Protein AF-H1LKM6-F1 (afdb_monomer_lite)

pLDDT: mean 86.73, std 15.2, range [27.44, 98.75]

Organism: NCBI:txid797516

Secondary structure (DSSP, 8-state):
-----EETTEE--EEEEEE-TTT--EEEEEE---SS---EEEEE-TT-EEE-TTT--EEE-SS-EEEEEEEETTEEEEEEEEETTS-EEEEEE-TTT---BSSPPTTSEEE-GGGHHHHHHHH-SSHHHHHHHGGGEEEB-TTS-SS------EEEEEE-TT--EEEEE-SSSSPEEEEESS-EEESSSSHHHHHHHHHHHHT----

Sequence (207 aa):
MTLFLEVEGKPLCTSVFQIGQVDGAHVIARTMDWPRLGARPLFCPRNFEWHSVYDDHRYVSKYALMGSGSAHDKEIDVSDGVNEHGLAVQKLTFTNGSKLVEEPEDGKVHLAPFELSFYLLSTYRSVQEIIDHIDQIELMADKHSLRKYGHSELHFVACDRTGRIIVVEPVTSPIEIIEKHLGILTNSNHFDRQIARLDKYFLHRPF

Radius of gyration: 17.05 Å; chains: 1; bounding box: 36×43×56 Å

Structure (mmCIF, N/CA/C/O backbone):
data_AF-H1LKM6-F1
#
_entry.id   AF-H1LKM6-F1
#
loop_
_atom_site.group_PDB
_atom_site.id
_atom_site.type_symbol
_atom_site.label_atom_id
_atom_site.label_alt_id
_atom_site.label_comp_id
_atom_site.label_asym_id
_atom_site.label_entity_id
_atom_site.label_seq_id
_atom_site.pdbx_PDB_ins_code
_atom_site.Cartn_x
_atom_site.Cartn_y
_atom_site.Cartn_z
_atom_site.occupancy
_atom_site.B_iso_or_equiv
_atom_site.auth_seq_id
_atom_site.auth_comp_id
_atom_site.auth_asym_id
_atom_site.auth_atom_id
_atom_site.pdbx_PDB_model_num
ATOM 1 N N . MET A 1 1 ? -5.151 27.757 9.187 1.00 27.44 1 MET A N 1
ATOM 2 C CA . MET A 1 1 ? -3.767 27.632 9.683 1.00 27.44 1 MET A CA 1
ATOM 3 C C . MET A 1 1 ? -3.431 26.152 9.661 1.00 27.44 1 MET A C 1
ATOM 5 O O . MET A 1 1 ? -3.854 25.436 10.554 1.00 27.44 1 MET A O 1
ATOM 9 N N . THR A 1 2 ? -2.822 25.672 8.578 1.00 27.47 2 THR A N 1
ATOM 10 C CA . THR A 1 2 ? -2.364 24.279 8.467 1.00 27.47 2 THR A CA 1
ATOM 11 C C . THR A 1 2 ? -1.043 24.191 9.218 1.00 27.47 2 THR A C 1
ATOM 13 O O . THR A 1 2 ? -0.116 24.926 8.881 1.00 27.47 2 THR A O 1
ATOM 16 N N . LEU A 1 3 ? -0.978 23.378 10.273 1.00 29.36 3 LEU A N 1
ATOM 17 C CA . LEU A 1 3 ? 0.294 23.062 10.918 1.00 29.36 3 LEU A CA 1
ATOM 18 C C . LEU A 1 3 ? 1.059 22.130 9.973 1.00 29.36 3 LEU A C 1
ATOM 20 O O . LEU A 1 3 ? 0.592 21.029 9.704 1.00 29.36 3 LEU A O 1
ATOM 24 N N . PHE A 1 4 ? 2.199 22.586 9.465 1.00 38.47 4 PHE A N 1
ATOM 25 C CA . PHE A 1 4 ? 3.202 21.722 8.851 1.00 38.47 4 PHE A CA 1
ATOM 26 C C . PHE A 1 4 ? 4.213 21.373 9.941 1.00 38.47 4 PHE A C 1
ATOM 28 O O . PHE A 1 4 ? 4.775 22.284 10.555 1.00 38.47 4 PHE A O 1
ATOM 35 N N . LEU A 1 5 ? 4.411 20.085 1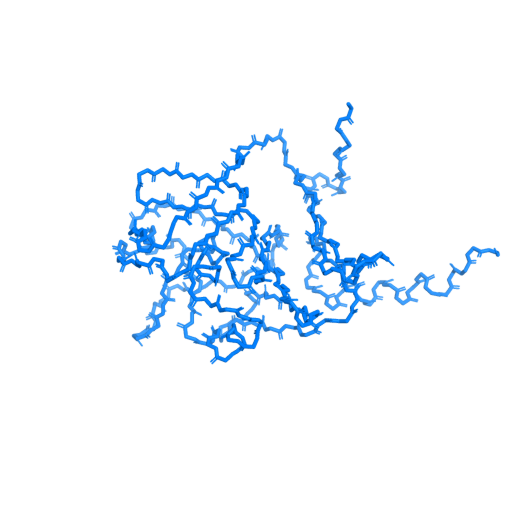0.225 1.00 41.66 5 LEU A N 1
ATOM 36 C CA . LEU A 1 5 ? 5.475 19.646 11.117 1.00 41.66 5 LEU A CA 1
ATOM 37 C C . LEU A 1 5 ? 6.683 19.274 10.254 1.00 41.66 5 LEU A C 1
ATOM 39 O O . LEU A 1 5 ? 6.699 18.261 9.562 1.00 41.66 5 LEU A O 1
ATOM 43 N N . GLU A 1 6 ? 7.709 20.119 10.289 1.00 40.31 6 GLU A N 1
ATOM 44 C CA . GLU A 1 6 ? 9.003 19.843 9.670 1.00 40.31 6 GLU A CA 1
ATOM 45 C C . GLU A 1 6 ? 10.041 19.627 10.773 1.00 40.31 6 GLU A C 1
ATOM 47 O O . GLU A 1 6 ? 10.183 20.447 11.681 1.00 40.31 6 GLU A O 1
ATOM 52 N N . VAL A 1 7 ? 10.795 18.531 10.690 1.00 49.22 7 VAL A N 1
ATOM 53 C CA . VAL A 1 7 ? 12.020 18.340 11.478 1.00 49.22 7 VAL A CA 1
ATOM 54 C C . VAL A 1 7 ? 13.165 18.208 10.486 1.00 49.22 7 VAL A C 1
ATOM 56 O O . VAL A 1 7 ? 13.125 17.357 9.601 1.00 49.22 7 VAL A O 1
ATOM 59 N N . GLU A 1 8 ? 14.163 19.088 10.605 1.00 52.41 8 GLU A N 1
ATOM 60 C CA . GLU A 1 8 ? 15.346 19.126 9.726 1.00 52.41 8 GLU A CA 1
ATOM 61 C C . GLU A 1 8 ? 15.012 19.251 8.221 1.00 52.41 8 GLU A C 1
ATOM 63 O O . GLU A 1 8 ? 15.715 18.712 7.369 1.00 52.41 8 GLU A O 1
ATOM 68 N N . GLY A 1 9 ? 13.922 19.951 7.878 1.00 52.84 9 GLY A N 1
ATOM 69 C CA . GLY A 1 9 ? 13.505 20.167 6.485 1.00 52.84 9 GLY A CA 1
ATOM 70 C C . GLY A 1 9 ? 12.945 18.922 5.789 1.00 52.84 9 GLY A C 1
ATOM 71 O O . GLY A 1 9 ? 12.816 18.916 4.564 1.00 52.84 9 GLY A O 1
ATOM 72 N N . LYS A 1 10 ? 12.619 17.863 6.544 1.00 56.03 10 LYS A N 1
ATOM 73 C CA . LYS A 1 10 ? 11.964 16.667 6.011 1.00 56.03 10 LYS A CA 1
ATOM 74 C C . LYS A 1 10 ? 10.467 16.677 6.333 1.00 56.03 10 LYS A C 1
ATOM 76 O O . LYS A 1 10 ? 10.111 16.905 7.492 1.00 56.03 10 LYS A O 1
ATOM 81 N N . PRO A 1 11 ? 9.599 16.385 5.347 1.00 62.50 11 PRO A N 1
ATOM 82 C CA . PRO A 1 11 ? 8.180 16.168 5.598 1.00 62.50 11 PRO A CA 1
ATOM 83 C C . PRO A 1 11 ? 7.980 15.027 6.605 1.00 62.50 11 PRO A C 1
ATOM 85 O O . PRO A 1 11 ? 8.626 13.984 6.467 1.00 62.50 11 PRO A O 1
ATOM 88 N N . LEU A 1 12 ? 7.105 15.204 7.603 1.00 68.06 12 LEU A N 1
ATOM 89 C CA . LEU A 1 12 ? 6.784 14.200 8.625 1.00 68.06 12 LEU A CA 1
ATOM 90 C C . LEU A 1 12 ? 5.321 13.763 8.536 1.00 68.06 12 LEU A C 1
ATOM 92 O O . LEU A 1 12 ? 4.441 14.339 9.159 1.00 68.06 12 LEU A O 1
ATOM 96 N N . CYS A 1 13 ? 5.044 12.688 7.808 1.00 81.69 13 CYS A N 1
ATOM 97 C CA . CYS A 1 13 ? 3.740 12.052 7.921 1.00 81.69 13 CYS A CA 1
ATOM 98 C C . CYS A 1 13 ? 3.638 11.363 9.289 1.00 81.69 13 CYS A C 1
ATOM 100 O O . CYS A 1 13 ? 4.591 10.742 9.764 1.00 81.69 13 CYS A O 1
ATOM 102 N N . THR A 1 14 ? 2.470 11.452 9.916 1.00 86.38 14 THR A N 1
ATOM 103 C CA . THR A 1 14 ? 2.177 10.739 11.164 1.00 86.38 14 THR A CA 1
ATOM 104 C C . THR A 1 14 ? 0.893 9.956 10.993 1.00 86.38 14 THR A C 1
ATOM 106 O O . THR A 1 14 ? -0.109 10.532 10.593 1.00 86.38 14 THR A O 1
ATOM 109 N N . SER A 1 15 ? 0.915 8.667 11.313 1.00 88.75 15 SER A N 1
ATOM 110 C CA . SER A 1 15 ? -0.253 7.798 11.437 1.00 88.75 15 SER A CA 1
ATOM 111 C C . SER A 1 15 ? -0.566 7.565 12.909 1.00 88.75 15 SER A C 1
ATOM 113 O O . SER A 1 15 ? 0.331 7.247 13.694 1.00 88.75 15 SER A O 1
ATOM 115 N N . VAL A 1 16 ? -1.847 7.632 13.261 1.00 90.88 16 VAL A N 1
ATOM 116 C CA . VAL A 1 16 ? -2.364 7.346 14.600 1.00 90.88 16 VAL A CA 1
ATOM 117 C C . VAL A 1 16 ? -3.582 6.439 14.497 1.00 90.88 16 VAL A C 1
ATOM 119 O O . VAL A 1 16 ? -4.519 6.711 13.751 1.00 90.88 16 VAL A O 1
ATOM 122 N N . PHE A 1 17 ? -3.577 5.383 15.294 1.00 90.31 17 PHE A N 1
ATOM 123 C CA . PHE A 1 17 ? -4.698 4.496 15.538 1.00 90.31 17 PHE A CA 1
ATOM 124 C C . PHE A 1 17 ? -5.366 4.850 16.866 1.00 90.31 17 PHE A C 1
ATOM 126 O O . PHE A 1 17 ? -4.692 5.130 17.860 1.00 90.31 17 PHE A O 1
ATOM 133 N N . GLN A 1 18 ? -6.693 4.831 16.879 1.00 89.25 18 GLN A N 1
ATOM 134 C CA . GLN A 1 18 ? -7.532 5.073 18.046 1.00 89.25 18 GLN A CA 1
ATOM 135 C C . GLN A 1 18 ? -8.726 4.118 18.038 1.00 89.25 18 GLN A C 1
ATOM 137 O O . GLN A 1 18 ? -9.198 3.700 16.980 1.00 89.25 18 GLN A O 1
ATOM 142 N N . ILE A 1 19 ? -9.245 3.821 19.228 1.00 90.44 19 ILE A N 1
ATOM 143 C CA . ILE A 1 19 ? -10.503 3.092 19.402 1.00 90.44 19 ILE A CA 1
ATOM 144 C C . ILE A 1 19 ? -11.570 4.090 19.854 1.00 90.44 19 ILE A C 1
ATOM 146 O O . ILE A 1 19 ? -11.402 4.795 20.856 1.00 90.44 19 ILE A O 1
ATOM 150 N N . GLY A 1 20 ? -12.662 4.156 19.095 1.00 88.94 20 GLY A N 1
ATOM 151 C CA . GLY A 1 20 ? -13.824 4.983 19.379 1.00 88.94 20 GLY A CA 1
ATOM 152 C C . GLY A 1 20 ? -14.399 4.651 20.751 1.00 88.94 20 GLY A C 1
ATOM 153 O O . GLY A 1 20 ? -14.716 3.504 21.047 1.00 88.94 20 GLY A O 1
ATOM 154 N N . GLN A 1 21 ? -14.540 5.664 21.602 1.00 90.31 21 GLN A N 1
ATOM 155 C CA . GLN A 1 21 ? -14.985 5.472 22.987 1.00 90.31 21 GLN A CA 1
ATOM 156 C C . GLN A 1 21 ? -16.472 5.105 23.098 1.00 90.31 21 GLN A C 1
ATOM 158 O O . GLN A 1 21 ? -16.900 4.579 24.120 1.00 90.31 21 GLN A O 1
ATOM 163 N N . VAL A 1 22 ? -17.264 5.411 22.065 1.00 91.31 22 VAL A N 1
ATOM 164 C CA . VAL A 1 22 ? -18.722 5.221 22.069 1.00 91.31 22 VAL A CA 1
ATOM 165 C C . VAL A 1 22 ? -19.117 3.871 21.478 1.00 91.31 22 VAL A C 1
ATOM 167 O O . VAL A 1 22 ? -19.946 3.170 22.047 1.00 91.31 22 VAL A O 1
ATOM 170 N N . ASP A 1 23 ? -18.539 3.510 20.336 1.00 92.31 23 ASP A N 1
ATOM 171 C CA . ASP A 1 23 ? -18.946 2.361 19.522 1.00 92.31 23 ASP A CA 1
ATOM 172 C C . ASP A 1 23 ? -17.842 1.306 19.358 1.00 92.31 23 ASP A C 1
ATOM 174 O O . ASP A 1 23 ? -18.063 0.280 18.716 1.00 92.31 23 ASP A O 1
ATOM 178 N N . GLY A 1 24 ? -16.657 1.538 19.932 1.00 90.56 24 GLY A N 1
ATOM 179 C CA . GLY A 1 24 ? -15.504 0.655 19.781 1.00 90.56 24 GLY A CA 1
ATOM 180 C C . GLY A 1 24 ? -14.917 0.651 18.369 1.00 90.56 24 GLY A C 1
ATOM 181 O O . GLY A 1 24 ? -14.134 -0.240 18.050 1.00 90.56 24 GLY A O 1
ATOM 182 N N . ALA A 1 25 ? -15.285 1.605 17.504 1.00 89.81 25 ALA A N 1
ATOM 183 C CA . ALA A 1 25 ? -14.800 1.629 16.132 1.00 89.81 25 ALA A CA 1
ATOM 184 C C . ALA A 1 25 ? -13.279 1.814 16.085 1.00 89.81 25 ALA A C 1
ATOM 186 O O . ALA A 1 25 ? -12.715 2.684 16.748 1.00 89.81 25 ALA A O 1
ATOM 187 N N . HIS A 1 26 ? -12.607 1.020 15.261 1.00 92.31 26 HIS A N 1
ATOM 188 C CA . HIS A 1 26 ? -11.186 1.192 14.995 1.00 92.31 26 HIS A CA 1
ATOM 189 C C . HIS A 1 26 ? -10.989 2.294 13.958 1.00 92.31 26 HIS A C 1
ATOM 191 O O . HIS A 1 26 ? -11.484 2.197 12.835 1.00 92.31 26 HIS A O 1
ATOM 197 N N . VAL A 1 27 ? -10.271 3.345 14.343 1.00 90.06 27 VAL A N 1
ATOM 198 C CA . VAL A 1 27 ? -10.026 4.519 13.506 1.00 90.06 27 VAL A CA 1
ATOM 199 C C . VAL A 1 27 ? -8.530 4.663 13.300 1.00 90.06 27 VAL A C 1
ATOM 201 O O . VAL A 1 27 ? -7.777 4.795 14.262 1.00 90.06 27 VAL A O 1
ATOM 204 N N . ILE A 1 28 ? -8.105 4.688 12.039 1.00 91.56 28 ILE A N 1
ATOM 205 C CA . ILE A 1 28 ? -6.751 5.078 11.658 1.00 91.56 28 ILE A CA 1
ATOM 206 C C . ILE A 1 28 ? -6.802 6.429 10.946 1.00 91.56 28 ILE A C 1
ATOM 208 O O . ILE A 1 28 ? -7.576 6.634 10.013 1.00 91.56 28 ILE A O 1
ATOM 212 N N . ALA A 1 29 ? -5.991 7.371 11.410 1.00 90.81 29 ALA A N 1
ATOM 213 C CA . ALA A 1 29 ? -5.912 8.731 10.898 1.00 90.81 29 ALA A CA 1
ATOM 214 C C . ALA A 1 29 ? -4.460 9.084 10.591 1.00 90.81 29 ALA A C 1
ATOM 216 O O . ALA A 1 29 ? -3.544 8.482 11.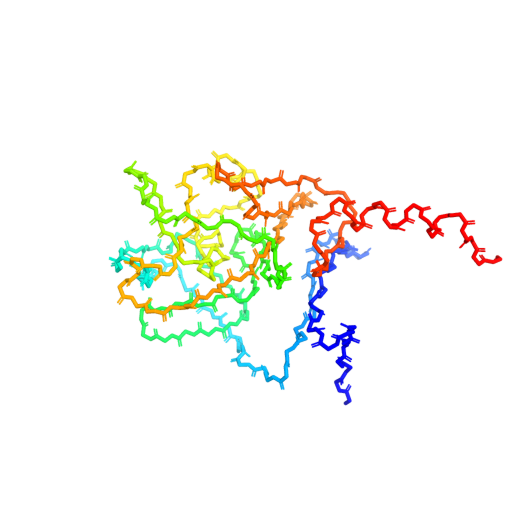151 1.00 90.81 29 ALA A O 1
ATOM 217 N N . ARG A 1 30 ? -4.240 10.060 9.707 1.00 91.19 30 ARG A N 1
ATOM 218 C CA . ARG A 1 30 ? -2.891 10.531 9.395 1.00 91.19 30 ARG A CA 1
ATOM 219 C C . ARG A 1 30 ? -2.803 12.006 9.043 1.00 91.19 30 ARG A C 1
ATOM 221 O O . ARG A 1 30 ? -3.789 12.607 8.624 1.00 91.19 30 ARG A O 1
ATOM 228 N N . THR A 1 31 ? -1.596 12.555 9.145 1.00 90.19 31 THR A N 1
ATOM 229 C CA . THR A 1 31 ? -1.228 13.864 8.593 1.00 90.19 31 THR A CA 1
ATOM 230 C C . THR A 1 31 ? -0.450 13.710 7.284 1.00 90.19 31 THR A C 1
ATOM 232 O O . THR A 1 31 ? 0.396 12.822 7.159 1.00 90.19 31 THR A O 1
ATOM 235 N N . MET A 1 32 ? -0.768 14.558 6.293 1.00 87.81 32 MET A N 1
ATOM 236 C CA . MET A 1 32 ? -0.058 14.672 5.011 1.00 87.81 32 MET A CA 1
ATOM 237 C C . MET A 1 32 ? 0.793 15.923 4.971 1.00 87.81 32 MET A C 1
ATOM 239 O O . MET A 1 32 ? 0.366 16.986 4.526 1.00 87.81 32 MET A O 1
ATOM 243 N N . ASP A 1 33 ? 2.027 15.739 5.405 1.00 82.69 33 ASP A N 1
ATOM 244 C CA . ASP A 1 33 ? 2.988 16.809 5.558 1.00 82.69 33 ASP A CA 1
ATOM 245 C C . ASP A 1 33 ? 3.805 16.861 4.274 1.00 82.69 33 ASP A C 1
ATOM 247 O O . ASP A 1 33 ? 4.841 16.229 4.176 1.00 82.69 33 ASP A O 1
ATOM 251 N N . TRP A 1 34 ? 3.297 17.538 3.246 1.00 75.81 34 TRP A N 1
ATOM 252 C CA . TRP A 1 34 ? 4.013 17.790 1.993 1.00 75.81 34 TRP A CA 1
ATOM 253 C C . TRP A 1 34 ? 3.836 19.258 1.595 1.00 75.81 34 TRP A C 1
ATOM 255 O O . TRP A 1 34 ? 2.744 19.795 1.784 1.00 75.81 34 TRP A O 1
ATOM 265 N N . PRO A 1 35 ? 4.839 19.912 0.973 1.00 76.06 35 PRO A N 1
ATOM 266 C CA . PRO A 1 35 ? 4.744 21.328 0.599 1.00 76.06 35 PRO A CA 1
ATOM 267 C C . PRO A 1 35 ? 3.563 21.655 -0.325 1.00 76.06 35 PRO A C 1
ATOM 269 O O . PRO A 1 35 ? 3.095 22.792 -0.379 1.00 76.06 35 PRO A O 1
ATOM 272 N N . ARG A 1 36 ? 3.082 20.662 -1.084 1.00 79.19 36 ARG A N 1
ATOM 273 C CA . ARG A 1 36 ? 1.885 20.755 -1.921 1.00 79.19 36 ARG A CA 1
ATOM 274 C C . ARG A 1 36 ? 1.044 19.500 -1.754 1.00 79.19 36 ARG A C 1
ATOM 276 O O . ARG A 1 36 ? 1.527 18.395 -1.987 1.00 79.19 36 ARG A O 1
ATOM 283 N N . LEU A 1 37 ? -0.231 19.683 -1.419 1.00 78.56 37 LEU A N 1
ATOM 284 C CA . LEU A 1 37 ? -1.199 18.595 -1.382 1.00 78.56 37 LEU A CA 1
ATOM 285 C C . LEU A 1 37 ? -1.754 18.360 -2.793 1.00 78.56 37 LEU A C 1
ATOM 287 O O . LEU A 1 37 ? -2.592 19.121 -3.272 1.00 78.56 37 LEU A O 1
ATOM 291 N N . GLY A 1 38 ? -1.254 17.323 -3.466 1.00 81.31 38 GLY A N 1
ATOM 292 C CA . GLY A 1 38 ? -1.800 16.851 -4.745 1.00 81.31 38 GLY A CA 1
ATOM 293 C C . GLY A 1 38 ? -2.940 15.840 -4.589 1.00 81.31 38 GLY A C 1
ATOM 294 O O . GLY A 1 38 ? -3.736 15.665 -5.510 1.00 81.31 38 GLY A O 1
ATOM 295 N N . ALA A 1 39 ? -3.031 15.200 -3.421 1.00 87.19 39 ALA A N 1
ATOM 296 C CA . ALA A 1 39 ? -4.013 14.165 -3.139 1.00 87.19 39 ALA A CA 1
ATOM 297 C C . ALA A 1 39 ? -5.434 14.740 -3.018 1.00 87.19 39 ALA A C 1
ATOM 299 O O . ALA A 1 39 ? -5.655 15.812 -2.448 1.00 87.19 39 ALA A O 1
ATOM 300 N N . ARG A 1 40 ? -6.403 14.008 -3.560 1.00 92.25 40 ARG A N 1
ATOM 301 C CA . ARG A 1 40 ? -7.835 14.311 -3.557 1.00 92.25 40 ARG A CA 1
ATOM 302 C C . ARG A 1 40 ? -8.615 13.091 -3.070 1.00 92.25 40 ARG A C 1
ATOM 304 O O . ARG A 1 40 ? -8.111 11.975 -3.197 1.00 92.25 40 ARG A O 1
ATOM 311 N N . PRO A 1 41 ? -9.846 13.277 -2.565 1.00 94.31 41 PRO A N 1
ATOM 312 C CA . PRO A 1 41 ? -10.738 12.156 -2.313 1.00 94.31 41 PRO A CA 1
ATOM 313 C C . PRO A 1 41 ? -10.904 11.302 -3.571 1.00 94.31 41 PRO A C 1
ATOM 315 O O . PRO A 1 41 ? -11.135 11.836 -4.658 1.00 94.31 41 PRO A O 1
ATOM 318 N N . LEU A 1 42 ? -10.798 9.987 -3.414 1.00 94.31 42 LEU A N 1
ATOM 319 C CA . LEU A 1 42 ? -10.985 9.013 -4.480 1.00 94.31 42 LEU A CA 1
ATOM 320 C C . LEU A 1 42 ? -11.907 7.888 -4.024 1.00 94.31 42 LEU A C 1
ATOM 322 O O . LEU A 1 42 ? -11.916 7.489 -2.858 1.00 94.31 42 LEU A O 1
ATOM 326 N N . PHE A 1 43 ? -12.651 7.359 -4.984 1.00 96.00 43 PHE A N 1
ATOM 327 C CA . PHE A 1 43 ? -13.407 6.125 -4.863 1.00 96.00 43 PHE A CA 1
ATOM 328 C C . PHE A 1 43 ? -13.007 5.223 -6.023 1.00 96.00 43 PHE A C 1
ATOM 330 O O . PHE A 1 43 ? -12.981 5.669 -7.169 1.00 96.00 43 PHE A O 1
ATOM 337 N N . CYS A 1 44 ? -12.712 3.964 -5.722 1.00 96.69 44 CYS A N 1
ATOM 338 C CA . CYS A 1 44 ? -12.461 2.941 -6.723 1.00 96.69 44 CYS A CA 1
ATOM 339 C C . CYS A 1 44 ? -13.491 1.816 -6.539 1.00 96.69 44 CYS A C 1
ATOM 341 O O . CYS A 1 44 ? -13.583 1.258 -5.440 1.00 96.69 44 CYS A O 1
ATOM 343 N N . PRO A 1 45 ? -14.303 1.497 -7.563 1.00 96.81 45 PRO A N 1
ATOM 344 C CA . PRO A 1 45 ? -15.271 0.411 -7.481 1.00 96.81 45 PRO A CA 1
ATOM 345 C C . PRO A 1 45 ? -14.583 -0.959 -7.581 1.00 96.81 45 PRO A C 1
ATOM 347 O O . PRO A 1 45 ? -13.412 -1.068 -7.943 1.00 96.81 45 PRO A O 1
ATOM 350 N N . ARG A 1 46 ? -15.341 -2.030 -7.312 1.00 98.25 46 ARG A N 1
ATOM 351 C CA . ARG A 1 46 ? -14.936 -3.395 -7.688 1.00 98.25 46 ARG A CA 1
ATOM 352 C C . ARG A 1 46 ? -14.816 -3.512 -9.209 1.00 98.25 46 ARG A C 1
ATOM 354 O O . ARG A 1 46 ? -15.534 -2.828 -9.939 1.00 98.25 46 ARG A O 1
ATOM 361 N N . ASN A 1 47 ? -14.003 -4.455 -9.672 1.00 97.56 47 ASN A N 1
ATOM 362 C CA . ASN A 1 47 ? -13.754 -4.739 -11.086 1.00 97.56 47 ASN A CA 1
ATOM 363 C C . ASN A 1 47 ? -13.181 -3.548 -11.873 1.00 97.56 47 ASN A C 1
ATOM 365 O O . ASN A 1 47 ? -13.333 -3.480 -13.092 1.00 97.56 47 ASN A O 1
ATOM 369 N N . PHE A 1 48 ? -12.536 -2.606 -11.187 1.00 95.81 48 PHE A N 1
ATOM 370 C CA . PHE A 1 48 ? -11.793 -1.532 -11.826 1.00 95.81 48 PHE A CA 1
ATOM 371 C C . PHE A 1 48 ? -10.490 -2.094 -12.388 1.00 95.81 48 PHE A C 1
ATOM 373 O O . PHE A 1 48 ? -9.710 -2.717 -11.663 1.00 95.81 48 PHE A O 1
ATOM 380 N N . GLU A 1 49 ? -10.275 -1.889 -13.682 1.00 96.56 49 GLU A N 1
ATOM 381 C CA . GLU A 1 49 ? -9.039 -2.260 -14.358 1.00 96.56 49 GLU A CA 1
ATOM 382 C C . GLU A 1 49 ? -8.001 -1.153 -14.192 1.00 96.56 49 GLU A C 1
ATOM 384 O O . GLU A 1 49 ? -8.269 0.008 -14.496 1.00 96.56 49 GLU A O 1
ATOM 389 N N . TRP A 1 50 ? -6.807 -1.535 -13.756 1.00 96.12 50 TRP A N 1
ATOM 390 C CA . TRP A 1 50 ? -5.653 -0.654 -13.640 1.00 96.12 50 TRP A CA 1
ATOM 391 C C . TRP A 1 50 ? -4.397 -1.392 -14.089 1.00 96.12 50 TRP A C 1
ATOM 393 O O . TRP A 1 50 ? -4.384 -2.621 -14.183 1.00 96.12 50 TRP A O 1
ATOM 403 N N . HIS A 1 51 ? -3.369 -0.637 -14.441 1.00 96.44 51 HIS A N 1
ATOM 404 C CA . HIS A 1 51 ? -2.122 -1.180 -14.962 1.00 96.44 51 HIS A CA 1
ATOM 405 C C . HIS A 1 51 ? -0.973 -0.733 -14.067 1.00 96.44 51 HIS A C 1
ATOM 407 O O . HIS A 1 51 ? -0.927 0.447 -13.714 1.00 96.44 51 HIS A O 1
ATOM 413 N N . SER A 1 52 ? -0.057 -1.643 -13.724 1.00 96.06 52 SER A N 1
ATOM 414 C CA . SER A 1 52 ? 1.167 -1.215 -13.044 1.00 96.06 52 SER A CA 1
ATOM 415 C C . SER A 1 52 ? 2.018 -0.373 -13.985 1.00 96.06 52 SER A C 1
ATOM 417 O O . SER A 1 52 ? 2.207 -0.707 -15.156 1.00 96.06 52 SER A O 1
ATOM 419 N N . VAL A 1 53 ? 2.576 0.718 -13.473 1.00 95.12 53 VAL A N 1
ATOM 420 C CA . VAL A 1 53 ? 3.520 1.547 -14.229 1.00 95.12 53 VAL A CA 1
ATOM 421 C C . VAL A 1 53 ? 4.855 0.845 -14.490 1.00 95.12 53 VAL A C 1
ATOM 423 O O . VAL A 1 53 ? 5.611 1.284 -15.362 1.00 95.12 53 VAL A O 1
ATOM 426 N N . TYR A 1 54 ? 5.160 -0.217 -13.736 1.00 95.75 54 TYR A N 1
ATOM 427 C CA . TYR A 1 54 ? 6.414 -0.951 -13.857 1.00 95.75 54 TYR A CA 1
ATOM 428 C C . TYR A 1 54 ? 6.482 -1.736 -15.171 1.00 95.75 54 TYR A C 1
ATOM 430 O O . TYR A 1 54 ? 7.427 -1.550 -15.932 1.00 95.75 54 TYR A O 1
ATOM 438 N N . ASP A 1 55 ? 5.473 -2.552 -15.471 1.00 95.75 55 ASP A N 1
ATOM 439 C CA . ASP A 1 55 ? 5.482 -3.515 -16.582 1.00 95.75 55 ASP A CA 1
ATOM 440 C C . ASP A 1 55 ? 4.206 -3.490 -17.450 1.00 95.75 55 ASP A C 1
ATOM 442 O O . ASP A 1 55 ? 4.070 -4.296 -18.368 1.00 95.75 55 ASP A O 1
ATOM 446 N N . ASP A 1 56 ? 3.281 -2.558 -17.190 1.00 95.31 56 ASP A N 1
ATOM 447 C CA . ASP A 1 56 ? 1.941 -2.487 -17.797 1.00 95.31 56 ASP A CA 1
ATOM 448 C C . ASP A 1 56 ? 1.062 -3.721 -17.513 1.00 95.31 56 ASP A C 1
ATOM 450 O O . ASP A 1 56 ? 0.058 -3.954 -18.197 1.00 95.31 56 ASP A O 1
ATOM 454 N N . HIS A 1 57 ? 1.393 -4.508 -16.479 1.00 96.31 57 HIS A N 1
ATOM 455 C CA . HIS A 1 57 ? 0.585 -5.648 -16.073 1.00 96.31 57 HIS A CA 1
ATOM 456 C C . HIS A 1 57 ? -0.803 -5.193 -15.636 1.00 96.31 57 HIS A C 1
ATOM 458 O O . HIS A 1 57 ? -0.974 -4.284 -14.819 1.00 96.31 57 HIS A O 1
ATOM 464 N N . ARG A 1 58 ? -1.813 -5.864 -16.186 1.00 96.88 58 ARG A N 1
ATOM 465 C CA . ARG A 1 58 ? -3.220 -5.538 -15.983 1.00 96.88 58 ARG A CA 1
ATOM 466 C C . ARG A 1 58 ? -3.762 -6.224 -14.736 1.00 96.88 58 ARG A C 1
ATOM 468 O O . ARG A 1 58 ? -3.917 -7.444 -14.706 1.00 96.88 58 ARG A O 1
ATOM 475 N N . TYR A 1 59 ? -4.176 -5.424 -13.767 1.00 97.38 59 TYR A N 1
ATOM 476 C CA . TYR A 1 59 ? -4.817 -5.867 -12.538 1.00 97.38 59 TYR A CA 1
ATOM 477 C C . TYR A 1 59 ? -6.291 -5.448 -12.506 1.00 97.38 59 TYR A C 1
ATOM 479 O O . TYR A 1 59 ? -6.721 -4.503 -13.171 1.00 97.38 59 TYR A O 1
ATOM 487 N N . VAL A 1 60 ? -7.088 -6.167 -11.715 1.00 97.56 60 VAL A N 1
ATOM 488 C CA . VAL A 1 60 ? -8.517 -5.890 -11.531 1.00 97.56 60 VAL A CA 1
ATOM 489 C C . VAL A 1 60 ? -8.820 -5.840 -10.040 1.00 97.56 60 VAL A C 1
ATOM 491 O O . VAL A 1 60 ? -8.525 -6.796 -9.322 1.00 97.56 60 VAL A O 1
ATOM 494 N N . SER A 1 61 ? -9.418 -4.743 -9.570 1.00 97.31 61 SER A N 1
ATOM 495 C CA . SER A 1 61 ? -9.785 -4.605 -8.158 1.00 97.31 61 SER A CA 1
ATOM 496 C C . SER A 1 61 ? -10.819 -5.663 -7.754 1.00 97.31 61 SER A C 1
ATOM 498 O O . SER A 1 61 ? -11.884 -5.791 -8.364 1.00 97.31 61 SER A O 1
ATOM 500 N N . LYS A 1 62 ? -10.532 -6.422 -6.693 1.00 98.56 62 LYS A N 1
ATOM 501 C CA . LYS A 1 62 ? -11.496 -7.361 -6.095 1.00 98.56 62 LYS A CA 1
ATOM 502 C C . LYS A 1 62 ? -12.477 -6.622 -5.188 1.00 98.56 62 LYS A C 1
ATOM 504 O O . LYS A 1 62 ? -13.663 -6.954 -5.160 1.00 98.56 62 LYS A O 1
ATOM 509 N N 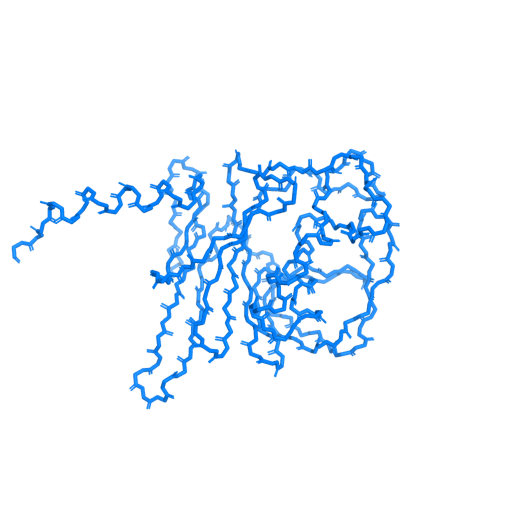. TYR A 1 63 ? -11.983 -5.603 -4.488 1.00 98.75 63 TYR A N 1
ATOM 510 C CA . TYR A 1 63 ? -12.729 -4.843 -3.490 1.00 98.75 63 TYR A CA 1
ATOM 511 C C . TYR A 1 63 ? -12.837 -3.367 -3.859 1.00 98.75 63 TYR A C 1
ATOM 513 O O . TYR A 1 63 ? -11.896 -2.770 -4.383 1.00 98.75 63 TYR A O 1
ATOM 521 N N . ALA A 1 64 ? -13.996 -2.781 -3.564 1.00 98.50 64 ALA A N 1
ATOM 522 C CA . ALA A 1 64 ? -14.202 -1.346 -3.624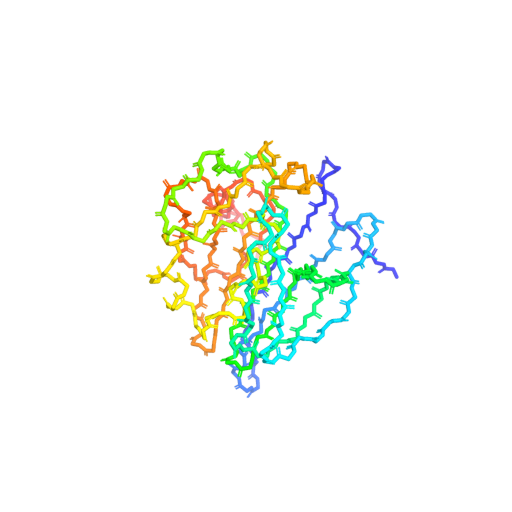 1.00 98.50 64 ALA A CA 1
ATOM 523 C C . ALA A 1 64 ? -13.517 -0.660 -2.437 1.00 98.50 64 ALA A C 1
ATOM 525 O O . ALA A 1 64 ? -13.464 -1.204 -1.329 1.00 98.50 64 ALA A O 1
ATOM 526 N N . LEU A 1 65 ? -13.035 0.560 -2.659 1.00 98.38 65 LEU A N 1
ATOM 527 C CA . LEU A 1 65 ? -12.343 1.356 -1.650 1.00 98.38 65 LEU A CA 1
ATOM 528 C C . LEU A 1 65 ? -12.616 2.850 -1.800 1.00 98.38 65 LEU A C 1
ATOM 530 O O . LEU A 1 65 ? -12.945 3.340 -2.882 1.00 98.38 65 LEU A O 1
ATOM 534 N N . MET A 1 66 ? -12.445 3.571 -0.696 1.00 97.94 66 MET A N 1
ATOM 535 C CA . MET A 1 66 ? -12.414 5.032 -0.647 1.00 97.94 66 MET A CA 1
ATOM 536 C C . MET A 1 66 ? -11.157 5.499 0.069 1.00 97.94 66 MET A C 1
ATOM 538 O O . MET A 1 66 ? -10.671 4.829 0.979 1.00 97.94 66 MET A O 1
ATOM 542 N N . GLY A 1 67 ? -10.654 6.666 -0.309 1.00 96.44 67 GLY A N 1
ATOM 543 C CA . GLY A 1 67 ? -9.433 7.192 0.276 1.00 96.44 67 GLY A CA 1
ATOM 544 C C . GLY A 1 67 ? -9.036 8.555 -0.262 1.00 96.44 67 GLY A C 1
ATOM 545 O O . GLY A 1 67 ? -9.852 9.282 -0.829 1.00 96.44 67 GLY A O 1
ATOM 546 N N . SER A 1 68 ? -7.762 8.875 -0.094 1.00 95.75 68 SER A N 1
ATOM 547 C CA . SER A 1 68 ? -7.101 10.061 -0.621 1.00 95.75 68 SER A CA 1
ATOM 548 C C . SER A 1 68 ? -5.960 9.656 -1.546 1.00 95.75 68 SER A C 1
ATOM 550 O O . SER A 1 68 ? -5.276 8.664 -1.298 1.00 95.75 68 SER A O 1
ATOM 552 N N . GLY A 1 69 ? -5.733 10.407 -2.620 1.00 94.31 69 GLY A N 1
ATOM 553 C CA . GLY A 1 69 ? -4.742 10.052 -3.632 1.00 94.31 69 GLY A CA 1
ATOM 554 C C . GLY A 1 69 ? -4.987 10.727 -4.975 1.00 94.31 69 GLY A C 1
ATOM 555 O O . GLY A 1 69 ? -5.573 11.806 -5.043 1.00 94.31 69 GLY A O 1
ATOM 556 N N . SER A 1 70 ? -4.522 10.111 -6.051 1.00 91.12 70 SER A N 1
ATOM 557 C CA . SER A 1 70 ? -4.712 10.605 -7.412 1.00 91.12 70 SER A CA 1
ATOM 558 C C . SER A 1 70 ? -4.974 9.453 -8.373 1.00 91.12 70 SER A C 1
ATOM 560 O O . SER A 1 70 ? -4.565 8.324 -8.127 1.00 91.12 70 SER A O 1
ATOM 562 N N . ALA A 1 71 ? -5.694 9.735 -9.451 1.00 85.81 71 ALA A N 1
ATOM 563 C CA . ALA A 1 71 ? -5.935 8.782 -10.522 1.00 85.81 71 ALA A CA 1
ATOM 564 C C . ALA A 1 71 ? -5.690 9.481 -11.857 1.00 85.81 71 ALA A C 1
ATOM 566 O O . ALA A 1 71 ? -6.096 10.637 -12.036 1.00 85.81 71 ALA A O 1
ATOM 567 N N . HIS A 1 72 ? -5.024 8.786 -12.772 1.00 81.69 72 HIS A N 1
ATOM 568 C CA . HIS A 1 72 ? -4.747 9.262 -14.118 1.00 81.69 72 HIS A CA 1
ATOM 569 C C . HIS A 1 72 ? -4.836 8.091 -15.097 1.00 81.69 72 HIS A C 1
ATOM 571 O O . HIS A 1 72 ? -4.084 7.130 -14.988 1.00 81.69 72 HIS A O 1
ATOM 577 N N . ASP A 1 73 ? -5.771 8.158 -16.044 1.00 81.06 73 ASP A N 1
ATOM 578 C CA . ASP A 1 73 ? -6.064 7.079 -16.992 1.00 81.06 73 ASP A CA 1
ATOM 579 C C . ASP A 1 73 ? -6.270 5.711 -16.310 1.00 81.06 73 ASP A C 1
ATOM 581 O O . ASP A 1 73 ? -7.287 5.503 -15.646 1.00 81.06 73 ASP A O 1
ATOM 585 N N . LYS A 1 74 ? -5.321 4.782 -16.485 1.00 81.44 74 LYS A N 1
ATOM 586 C CA . LYS A 1 74 ? -5.324 3.436 -15.886 1.00 81.44 74 LYS A CA 1
ATOM 587 C C . LYS A 1 74 ? -4.414 3.307 -14.660 1.00 81.44 74 LYS A C 1
ATOM 589 O O . LYS A 1 74 ? -4.241 2.205 -14.146 1.00 81.44 74 LYS A O 1
ATOM 594 N N . GLU A 1 75 ? -3.828 4.407 -14.206 1.00 86.25 75 GLU A N 1
ATOM 595 C CA . GLU A 1 75 ? -2.977 4.473 -13.023 1.00 86.25 75 GLU A CA 1
ATOM 596 C C . GLU A 1 75 ? -3.772 5.026 -11.847 1.00 86.25 75 GLU A C 1
ATOM 598 O O . GLU A 1 75 ? -4.538 5.991 -11.966 1.00 86.25 75 GLU A O 1
ATOM 603 N N . ILE A 1 76 ? -3.565 4.426 -10.683 1.00 87.50 76 ILE A N 1
ATOM 604 C CA . ILE A 1 76 ? -4.217 4.859 -9.459 1.00 87.50 76 ILE A CA 1
ATOM 605 C C . ILE A 1 76 ? -3.225 4.819 -8.308 1.00 87.50 76 ILE A C 1
ATOM 607 O O . ILE A 1 76 ? -2.625 3.797 -7.992 1.00 87.50 76 ILE A O 1
ATOM 611 N N . ASP A 1 77 ? -3.065 5.976 -7.682 1.00 92.12 77 ASP A N 1
ATOM 612 C CA . ASP A 1 77 ? -2.144 6.189 -6.587 1.00 92.12 77 ASP A CA 1
ATOM 613 C C . ASP A 1 77 ? -2.923 6.543 -5.323 1.00 92.12 77 ASP A C 1
ATOM 615 O O . ASP A 1 77 ? -3.442 7.652 -5.185 1.00 92.12 77 ASP A O 1
ATOM 619 N N . VAL A 1 78 ? -3.007 5.613 -4.373 1.00 95.31 78 VAL A N 1
ATOM 620 C CA . VAL A 1 78 ? -3.729 5.832 -3.111 1.00 95.31 78 VAL A CA 1
ATOM 621 C C . VAL A 1 78 ? -2.738 6.187 -2.015 1.00 95.31 78 VAL A C 1
ATOM 623 O O . VAL A 1 78 ? -1.827 5.427 -1.713 1.00 95.31 78 VAL A O 1
ATOM 626 N N . SER A 1 79 ? -2.865 7.367 -1.420 1.00 94.94 79 SER A N 1
ATOM 627 C CA . SER A 1 79 ? -2.083 7.757 -0.241 1.00 94.94 79 SER A CA 1
ATOM 628 C C . SER A 1 79 ? -2.550 7.036 1.015 1.00 94.94 79 SER A C 1
ATOM 630 O O . SER A 1 79 ? -1.747 6.502 1.776 1.00 94.94 79 SER A O 1
ATOM 632 N N . ASP A 1 80 ? -3.858 6.992 1.206 1.00 96.38 80 ASP A N 1
ATOM 633 C CA . ASP A 1 80 ? -4.506 6.333 2.325 1.00 96.38 80 ASP A CA 1
ATOM 634 C C . ASP A 1 80 ? -5.939 5.987 1.950 1.00 96.38 80 ASP A C 1
ATOM 636 O O . ASP A 1 80 ? -6.530 6.635 1.089 1.00 96.38 80 ASP A O 1
ATOM 640 N N . GLY A 1 81 ? -6.496 4.954 2.569 1.00 97.44 81 GLY A N 1
ATOM 641 C CA . GLY A 1 81 ? -7.875 4.573 2.317 1.00 97.44 81 GLY A CA 1
ATOM 642 C C . GLY A 1 81 ? -8.343 3.396 3.150 1.00 97.44 81 GLY A C 1
ATOM 643 O O . GLY A 1 81 ? -7.585 2.813 3.925 1.00 97.44 81 GLY A O 1
ATOM 644 N N . VAL A 1 82 ? -9.613 3.060 2.960 1.00 98.50 82 VAL A N 1
ATOM 645 C CA . VAL A 1 82 ? -10.295 1.914 3.554 1.00 98.50 82 VAL A CA 1
ATOM 646 C C . VAL A 1 82 ? -11.102 1.202 2.475 1.00 98.50 82 VAL A C 1
ATOM 648 O O . VAL A 1 82 ? -11.752 1.844 1.643 1.00 98.50 82 VAL A O 1
ATOM 651 N N . ASN A 1 83 ? -11.052 -0.126 2.469 1.00 98.69 83 ASN A N 1
ATOM 652 C CA . ASN A 1 83 ? -11.877 -0.930 1.581 1.00 98.69 83 ASN A CA 1
ATOM 653 C C . ASN A 1 83 ? -13.192 -1.354 2.246 1.00 98.69 83 ASN A C 1
ATOM 655 O O . ASN A 1 83 ? -13.410 -1.195 3.447 1.00 98.69 83 ASN A O 1
ATOM 659 N N . GLU A 1 84 ? -14.088 -1.927 1.456 1.00 98.56 84 GLU A N 1
ATOM 660 C CA . GLU A 1 84 ? -15.401 -2.403 1.903 1.00 98.56 84 GLU A CA 1
ATOM 661 C C . GLU A 1 84 ? -15.378 -3.506 2.982 1.00 98.56 84 GLU A C 1
ATOM 663 O O . GLU A 1 84 ? -16.405 -3.787 3.604 1.00 98.56 84 GLU A O 1
ATOM 668 N N . HIS A 1 85 ? -14.224 -4.127 3.238 1.00 98.50 85 HIS A N 1
ATOM 669 C CA . HIS A 1 85 ? -14.035 -5.088 4.326 1.00 98.50 85 HIS A CA 1
ATOM 670 C C . HIS A 1 85 ? -13.521 -4.441 5.618 1.00 98.50 85 HIS A C 1
ATOM 672 O O . HIS A 1 85 ? -13.471 -5.102 6.656 1.00 98.50 85 HIS A O 1
ATOM 678 N N . GLY A 1 86 ? -13.230 -3.140 5.591 1.00 97.69 86 GLY A N 1
ATOM 679 C CA . GLY A 1 86 ? -12.689 -2.396 6.721 1.00 97.69 86 GLY A CA 1
ATOM 680 C C . GLY A 1 86 ? -11.189 -2.607 6.922 1.00 97.69 86 GLY A C 1
ATOM 681 O O . GLY A 1 86 ? -10.694 -2.316 8.008 1.00 97.69 86 GLY A O 1
ATOM 682 N N . LEU A 1 87 ? -10.477 -3.108 5.907 1.00 98.50 87 LEU A N 1
ATOM 683 C CA . LEU A 1 87 ? -9.022 -3.008 5.841 1.00 98.50 87 LEU A CA 1
ATOM 684 C C . LEU A 1 87 ? -8.672 -1.572 5.452 1.00 98.50 87 LEU A C 1
ATOM 686 O O . LEU A 1 87 ? -9.135 -1.080 4.421 1.00 98.50 87 LEU A O 1
ATOM 690 N N . ALA A 1 88 ? -7.858 -0.917 6.268 1.00 98.06 88 ALA A N 1
ATOM 691 C CA . ALA A 1 88 ? -7.328 0.407 6.007 1.00 98.06 88 ALA A CA 1
ATOM 692 C C . ALA A 1 88 ? -5.812 0.343 5.836 1.00 98.06 88 ALA A C 1
ATOM 694 O O . ALA A 1 88 ? -5.133 -0.388 6.555 1.00 98.06 88 ALA A O 1
ATOM 695 N N . VAL A 1 89 ? -5.290 1.114 4.885 1.00 97.75 89 VAL A N 1
ATOM 696 C CA . VAL A 1 89 ? -3.861 1.178 4.561 1.00 97.75 89 VAL A CA 1
ATOM 697 C C . VAL A 1 89 ? -3.472 2.631 4.348 1.00 97.75 89 VAL A C 1
ATOM 699 O O . VAL A 1 89 ? -4.221 3.393 3.738 1.00 97.75 89 VAL A O 1
ATOM 702 N N . GLN A 1 90 ? -2.299 3.019 4.837 1.00 96.06 90 GLN A N 1
ATOM 703 C CA . GLN A 1 90 ? -1.720 4.342 4.617 1.00 96.06 90 GLN A CA 1
ATOM 704 C C . GLN A 1 90 ? -0.258 4.192 4.211 1.00 96.06 90 GLN A C 1
ATOM 706 O O . GLN A 1 90 ? 0.463 3.392 4.808 1.00 96.06 90 GLN A O 1
ATOM 711 N N . LYS A 1 91 ? 0.190 4.985 3.237 1.00 92.69 91 LYS A N 1
ATOM 712 C CA . LYS A 1 91 ? 1.606 5.095 2.871 1.00 92.69 91 LYS A CA 1
ATOM 713 C C . LYS A 1 91 ? 2.214 6.377 3.433 1.00 92.69 91 LYS A C 1
ATOM 715 O O . LYS A 1 91 ? 1.576 7.434 3.465 1.00 92.69 91 LYS A O 1
ATOM 720 N N . LEU A 1 92 ? 3.442 6.274 3.917 1.00 90.75 92 LEU A N 1
ATOM 721 C CA . LEU A 1 92 ? 4.196 7.357 4.540 1.00 90.75 92 LEU A CA 1
ATOM 722 C C . LEU A 1 92 ? 5.620 7.380 3.966 1.00 90.75 92 LEU A C 1
ATOM 724 O O . LEU A 1 92 ? 6.112 6.373 3.458 1.00 90.75 92 LEU A O 1
ATOM 728 N N . THR A 1 93 ? 6.282 8.533 4.043 1.00 87.00 93 THR A N 1
ATOM 729 C CA . THR A 1 93 ? 7.668 8.691 3.580 1.00 87.00 93 THR A CA 1
ATOM 730 C C . THR A 1 93 ? 8.635 7.913 4.475 1.00 87.00 93 THR A C 1
ATOM 732 O O . THR A 1 93 ? 8.630 8.101 5.691 1.00 87.00 93 THR A O 1
ATOM 735 N N . PHE A 1 94 ? 9.529 7.122 3.875 1.00 83.44 94 PHE A N 1
ATOM 736 C CA . PHE A 1 94 ? 10.480 6.261 4.586 1.00 83.44 94 PHE A CA 1
ATOM 737 C C . PHE A 1 94 ? 11.940 6.530 4.191 1.00 83.44 94 PHE A C 1
ATOM 739 O O . PHE A 1 94 ? 12.604 5.716 3.552 1.00 83.44 94 PHE A O 1
ATOM 746 N N . THR A 1 95 ? 12.433 7.708 4.581 1.00 76.75 95 THR A N 1
ATOM 747 C CA . THR A 1 95 ? 13.715 8.263 4.105 1.00 76.75 95 THR A CA 1
ATOM 748 C C . THR A 1 95 ? 14.895 7.290 4.271 1.00 76.75 95 THR A C 1
ATOM 750 O O . THR A 1 95 ? 15.226 6.903 5.395 1.00 76.75 95 THR A O 1
ATOM 753 N N . ASN A 1 96 ? 15.601 6.975 3.182 1.00 69.19 96 ASN A N 1
ATOM 754 C CA . ASN A 1 96 ? 16.764 6.077 3.117 1.00 69.19 96 ASN A CA 1
ATOM 755 C C . ASN A 1 96 ? 16.516 4.658 3.659 1.00 69.19 96 ASN A C 1
ATOM 757 O O . ASN A 1 96 ? 17.449 4.027 4.164 1.00 69.19 96 ASN A O 1
ATOM 761 N N . GLY A 1 97 ? 15.270 4.179 3.644 1.00 72.38 97 GLY A N 1
ATOM 762 C CA . GLY A 1 97 ? 14.914 2.889 4.235 1.00 72.38 97 GLY A CA 1
ATOM 763 C C . GLY A 1 97 ? 14.530 1.800 3.233 1.00 72.38 97 GLY A C 1
ATOM 764 O O . GLY A 1 97 ? 14.624 0.621 3.561 1.00 72.38 97 GLY A O 1
ATOM 765 N N . SER A 1 98 ? 14.107 2.161 2.019 1.00 84.81 98 SER A N 1
ATOM 766 C CA . SER A 1 98 ? 13.597 1.186 1.046 1.00 84.81 98 SER A CA 1
ATOM 767 C C . SER A 1 98 ? 14.728 0.470 0.298 1.00 84.81 98 SER A C 1
ATOM 769 O O . SER A 1 98 ? 15.630 1.109 -0.238 1.00 84.81 98 SER A O 1
ATOM 771 N N . LYS A 1 99 ? 14.658 -0.860 0.219 1.00 91.12 99 LYS A N 1
ATOM 772 C CA . LYS A 1 99 ? 15.439 -1.712 -0.680 1.00 91.12 99 LYS A CA 1
ATOM 773 C C . LYS A 1 99 ? 14.505 -2.290 -1.733 1.00 91.12 99 LYS A C 1
ATOM 775 O O . LYS A 1 99 ? 13.732 -3.200 -1.453 1.00 91.12 99 LYS A O 1
ATOM 780 N N . LEU A 1 100 ? 14.584 -1.728 -2.932 1.00 94.25 100 LEU A N 1
ATOM 781 C CA . LEU A 1 100 ? 13.751 -2.118 -4.064 1.00 94.25 100 LEU A CA 1
ATOM 782 C C . LEU A 1 100 ? 14.431 -3.214 -4.892 1.00 94.25 100 LEU A C 1
ATOM 784 O O . LEU A 1 100 ? 15.659 -3.259 -4.984 1.00 94.25 100 LEU A O 1
ATOM 788 N N . VAL A 1 101 ? 13.628 -4.082 -5.497 1.00 95.75 101 VAL A N 1
ATOM 789 C CA . VAL A 1 101 ? 14.086 -5.191 -6.340 1.00 95.75 101 VAL A CA 1
ATOM 790 C C . VAL A 1 101 ? 14.425 -4.664 -7.733 1.00 95.75 101 VAL A C 1
ATOM 792 O O . VAL A 1 101 ? 13.603 -4.009 -8.367 1.00 95.75 101 VAL A O 1
ATOM 795 N N . GLU A 1 102 ? 15.640 -4.915 -8.222 1.00 95.06 102 GLU A N 1
ATOM 796 C CA . GLU A 1 102 ? 16.015 -4.529 -9.591 1.00 95.06 102 GLU A CA 1
ATOM 797 C C . GLU A 1 102 ? 15.589 -5.571 -10.623 1.00 95.06 102 GLU A C 1
ATOM 799 O O . GLU A 1 102 ? 15.048 -5.204 -11.661 1.00 95.06 102 GLU A O 1
ATOM 804 N N . GLU A 1 103 ? 15.837 -6.848 -10.340 1.00 95.56 103 GLU A N 1
ATOM 805 C CA . GLU A 1 103 ? 15.608 -7.949 -11.273 1.00 95.56 103 GLU A CA 1
ATOM 806 C C . GLU A 1 103 ? 14.379 -8.750 -10.805 1.00 95.56 103 GLU A C 1
ATOM 808 O O . GLU A 1 103 ? 14.433 -9.304 -9.706 1.00 95.56 103 GLU A O 1
ATOM 813 N N . PRO A 1 104 ? 13.279 -8.777 -11.582 1.00 94.69 104 PRO A N 1
ATOM 814 C CA . PRO A 1 104 ? 12.027 -9.418 -11.178 1.00 94.69 104 PRO A CA 1
ATOM 815 C C . PRO A 1 104 ? 12.164 -10.936 -11.042 1.00 94.69 104 PRO A C 1
ATOM 817 O O . PRO A 1 104 ? 12.801 -11.583 -11.877 1.00 94.69 104 PRO A O 1
ATOM 820 N N . GLU A 1 105 ? 11.506 -11.514 -10.037 1.00 95.62 105 GLU A N 1
ATOM 821 C CA . GLU A 1 105 ? 11.349 -12.965 -9.914 1.00 95.62 105 GLU A CA 1
ATOM 822 C C . GLU A 1 105 ? 10.062 -13.442 -10.612 1.00 95.62 105 GLU A C 1
ATOM 824 O O . GLU A 1 105 ? 8.982 -12.858 -10.460 1.00 95.62 105 GLU A O 1
ATOM 829 N N . ASP A 1 106 ? 10.167 -14.531 -11.381 1.00 94.38 106 ASP A N 1
ATOM 830 C CA . ASP A 1 106 ? 9.034 -15.127 -12.092 1.00 94.38 106 ASP A CA 1
ATOM 831 C C . ASP A 1 106 ? 7.917 -15.549 -11.124 1.00 94.38 106 ASP A C 1
ATOM 833 O O . ASP A 1 106 ? 8.140 -16.215 -10.113 1.00 94.38 106 ASP A O 1
ATOM 837 N N . GLY A 1 107 ? 6.673 -15.210 -11.470 1.00 94.62 107 GLY A N 1
ATOM 838 C CA . GLY A 1 107 ? 5.490 -15.580 -10.688 1.00 94.62 107 GLY A CA 1
ATOM 839 C C . GLY A 1 107 ? 5.199 -14.680 -9.483 1.00 94.62 107 GLY A C 1
ATOM 840 O O . GLY A 1 107 ? 4.198 -14.915 -8.802 1.00 94.62 107 GLY A O 1
ATOM 841 N N . LYS A 1 108 ? 6.015 -13.648 -9.231 1.00 97.44 108 LYS A N 1
ATOM 842 C CA . LYS A 1 108 ? 5.705 -12.584 -8.267 1.00 97.44 108 LYS A CA 1
ATOM 843 C C . LYS A 1 108 ? 4.827 -11.497 -8.885 1.00 97.44 108 LYS A C 1
ATOM 845 O O . LYS A 1 108 ? 4.702 -11.369 -10.101 1.00 97.44 108 LYS A O 1
ATOM 850 N N . VAL A 1 109 ? 4.219 -10.708 -8.010 1.00 98.06 109 VAL A N 1
ATOM 851 C CA . VAL A 1 109 ? 3.517 -9.469 -8.340 1.00 98.06 109 VAL A CA 1
ATOM 852 C C . VAL A 1 109 ? 4.526 -8.331 -8.278 1.00 98.06 109 VAL A C 1
ATOM 854 O O . VAL A 1 109 ? 5.039 -8.016 -7.204 1.00 98.06 109 VAL A O 1
ATOM 857 N N . HIS A 1 110 ? 4.793 -7.704 -9.418 1.00 97.69 110 HIS A N 1
ATOM 858 C CA . HIS A 1 110 ? 5.741 -6.600 -9.535 1.00 97.69 110 HIS A CA 1
ATOM 859 C C . HIS A 1 110 ? 4.995 -5.271 -9.466 1.00 97.69 110 HIS A C 1
ATOM 861 O O . HIS A 1 110 ? 4.090 -5.024 -10.262 1.00 97.69 110 HIS A O 1
ATOM 867 N N . LEU A 1 111 ? 5.350 -4.425 -8.498 1.00 97.44 111 LEU A N 1
ATOM 868 C CA . LEU A 1 111 ? 4.698 -3.132 -8.280 1.00 97.44 111 LEU A CA 1
ATOM 869 C C . LEU A 1 111 ? 5.723 -2.012 -8.178 1.00 97.44 111 LEU A C 1
ATOM 871 O O . LEU A 1 111 ? 6.764 -2.164 -7.534 1.00 97.44 111 LEU A O 1
ATOM 875 N N . ALA A 1 112 ? 5.388 -0.836 -8.705 1.00 96.19 112 ALA A N 1
ATOM 876 C CA . ALA A 1 112 ? 6.065 0.372 -8.260 1.00 96.19 112 ALA A CA 1
ATOM 877 C C . ALA A 1 112 ? 5.724 0.618 -6.776 1.00 96.19 112 ALA A C 1
ATOM 879 O O . ALA A 1 112 ? 4.596 0.352 -6.349 1.00 96.19 112 ALA A O 1
ATOM 880 N N . PRO A 1 113 ? 6.642 1.165 -5.955 1.00 95.56 113 PRO A N 1
ATOM 881 C CA . PRO A 1 113 ? 6.419 1.245 -4.509 1.00 95.56 113 PRO A CA 1
ATOM 882 C C . PRO A 1 113 ? 5.140 1.994 -4.118 1.00 95.56 113 PRO A C 1
ATOM 884 O O . PRO A 1 113 ? 4.463 1.618 -3.165 1.00 95.56 113 PRO A O 1
ATOM 887 N N . PHE A 1 114 ? 4.769 3.037 -4.867 1.00 94.50 114 PHE A N 1
ATOM 888 C CA . PHE A 1 114 ? 3.573 3.830 -4.576 1.00 94.50 114 PHE A CA 1
ATOM 889 C C . PHE A 1 114 ? 2.254 3.084 -4.845 1.00 94.50 114 PHE A C 1
ATOM 891 O O . PHE A 1 114 ? 1.231 3.456 -4.270 1.00 94.50 114 PHE A O 1
ATOM 898 N N . GLU A 1 115 ? 2.276 2.019 -5.652 1.00 96.94 115 GLU A N 1
ATOM 899 C CA . GLU A 1 115 ? 1.100 1.219 -6.020 1.00 96.94 115 GLU A CA 1
ATOM 900 C C . GLU A 1 115 ? 0.702 0.230 -4.919 1.00 96.94 115 GLU A C 1
ATOM 902 O O . GLU A 1 115 ? -0.442 -0.231 -4.887 1.00 96.94 115 GLU A O 1
ATOM 907 N N . LEU A 1 116 ? 1.614 -0.077 -3.984 1.00 97.81 116 LEU A N 1
ATOM 908 C CA . LEU A 1 116 ? 1.392 -1.110 -2.972 1.00 97.81 116 LEU A CA 1
ATOM 909 C C . LEU A 1 116 ? 0.135 -0.840 -2.139 1.00 97.81 116 LEU A C 1
ATOM 911 O O . LEU A 1 116 ? -0.680 -1.737 -1.953 1.00 97.81 116 LEU A O 1
ATOM 915 N N . SER A 1 117 ? -0.069 0.389 -1.661 1.00 97.75 117 SER A N 1
ATOM 916 C CA . SER A 1 117 ? -1.241 0.733 -0.840 1.00 97.75 117 SER A CA 1
ATOM 917 C C . SER A 1 117 ? -2.558 0.435 -1.560 1.00 97.75 117 SER A C 1
ATOM 919 O O . SER A 1 117 ? -3.478 -0.125 -0.961 1.00 97.75 117 SER A O 1
ATOM 921 N N . PHE A 1 118 ? -2.644 0.765 -2.850 1.00 97.94 118 PHE A N 1
ATOM 922 C CA . PHE A 1 118 ? -3.813 0.466 -3.664 1.00 97.94 118 PHE A CA 1
ATOM 923 C C . PHE A 1 118 ? -3.958 -1.036 -3.923 1.00 97.94 118 PHE A C 1
ATOM 925 O O . PHE A 1 118 ? -5.060 -1.574 -3.784 1.00 97.94 118 PHE A O 1
ATOM 932 N N . TYR A 1 119 ? -2.862 -1.726 -4.248 1.00 98.50 119 TYR A N 1
ATOM 933 C CA . TYR A 1 119 ? -2.865 -3.173 -4.456 1.00 98.50 119 TYR A CA 1
ATOM 934 C C . TYR A 1 119 ? -3.387 -3.909 -3.214 1.00 98.50 119 TYR A C 1
ATOM 936 O O . TYR A 1 119 ? -4.308 -4.719 -3.323 1.00 98.50 119 TYR A O 1
ATOM 944 N N . LEU A 1 120 ? -2.883 -3.569 -2.022 1.00 98.69 120 LEU A N 1
ATOM 945 C CA . LEU A 1 120 ? -3.316 -4.179 -0.762 1.00 98.69 120 LEU A CA 1
ATOM 946 C C . LEU A 1 120 ? -4.812 -3.941 -0.502 1.00 98.69 120 LEU A C 1
ATOM 948 O O . LEU A 1 120 ? -5.548 -4.889 -0.224 1.00 98.69 120 LEU A O 1
ATOM 952 N N . LEU A 1 121 ? -5.281 -2.695 -0.643 1.00 98.75 121 LEU A N 1
ATOM 953 C CA . LEU A 1 121 ? -6.687 -2.333 -0.417 1.00 98.75 121 LEU A CA 1
ATOM 954 C C . LEU A 1 121 ? -7.643 -2.980 -1.426 1.00 98.75 121 LEU A C 1
ATOM 956 O O . LEU A 1 121 ? -8.767 -3.332 -1.068 1.00 98.75 121 LEU A O 1
ATOM 960 N N . SER A 1 122 ? -7.222 -3.124 -2.681 1.00 98.38 122 SER A N 1
ATOM 961 C CA . SER A 1 122 ? -8.054 -3.679 -3.752 1.00 98.38 122 SER A CA 1
ATOM 962 C C . SER A 1 122 ? -8.028 -5.209 -3.818 1.00 98.38 122 SER A C 1
ATOM 964 O O . SER A 1 122 ? -8.907 -5.786 -4.462 1.00 98.38 122 SER A O 1
ATOM 966 N N . THR A 1 123 ? -7.076 -5.866 -3.140 1.00 98.62 123 THR A N 1
ATOM 967 C CA . THR A 1 123 ? -6.831 -7.317 -3.247 1.00 98.62 123 THR A CA 1
ATOM 968 C C . THR A 1 123 ? -7.161 -8.104 -1.982 1.00 98.62 123 THR A C 1
ATOM 970 O O . THR A 1 123 ? -7.642 -9.233 -2.107 1.00 98.62 123 THR A O 1
ATOM 973 N N . TYR A 1 124 ? -6.940 -7.535 -0.790 1.00 98.75 124 TYR A N 1
ATOM 974 C CA . TYR A 1 124 ? -7.044 -8.248 0.492 1.00 98.75 124 TYR A CA 1
ATOM 975 C C . TYR A 1 124 ? -8.164 -7.719 1.393 1.00 98.75 124 TYR A C 1
ATOM 977 O O . TYR A 1 124 ? -8.559 -6.556 1.328 1.00 98.75 124 TYR A O 1
ATOM 985 N N . ARG A 1 125 ? -8.701 -8.586 2.255 1.00 98.62 125 ARG A N 1
ATOM 986 C CA . ARG A 1 125 ? -9.818 -8.282 3.170 1.00 98.62 125 ARG A CA 1
ATOM 987 C C . ARG A 1 125 ? -9.367 -7.922 4.579 1.00 98.62 125 ARG A C 1
ATOM 989 O O . ARG A 1 125 ? -10.144 -7.334 5.325 1.00 98.62 125 ARG A O 1
ATOM 996 N N . SER A 1 126 ? -8.166 -8.341 4.969 1.00 98.50 126 SER A N 1
ATOM 997 C CA . SER A 1 126 ? -7.687 -8.279 6.351 1.00 98.50 126 SER A CA 1
ATOM 998 C C . SER A 1 126 ? -6.171 -8.146 6.424 1.00 98.50 126 SER A C 1
ATOM 1000 O O . SER A 1 126 ? -5.465 -8.417 5.454 1.00 98.50 126 SER A O 1
ATOM 1002 N N . VAL A 1 127 ? -5.674 -7.778 7.604 1.00 97.88 127 VAL A N 1
ATOM 1003 C CA . VAL A 1 127 ? -4.241 -7.773 7.917 1.00 97.88 127 VAL A CA 1
ATOM 1004 C C . VAL A 1 127 ? -3.653 -9.179 7.803 1.00 97.88 127 VAL A C 1
ATOM 1006 O O . VAL A 1 127 ? -2.537 -9.325 7.318 1.00 97.88 127 VAL A O 1
ATOM 1009 N N . GLN A 1 128 ? -4.404 -10.216 8.189 1.00 98.12 128 GLN A N 1
ATOM 1010 C CA . GLN A 1 128 ? -3.938 -11.599 8.060 1.00 98.12 128 GLN A CA 1
ATOM 1011 C C . GLN A 1 128 ? -3.683 -11.975 6.597 1.00 98.12 128 GLN A C 1
ATOM 1013 O O . GLN A 1 128 ? -2.637 -12.530 6.293 1.00 98.12 128 GLN A O 1
ATOM 1018 N N . GLU A 1 129 ? -4.586 -11.610 5.682 1.00 98.62 129 GLU A N 1
ATOM 1019 C CA . GLU A 1 129 ? -4.379 -11.886 4.256 1.00 98.62 129 GLU A CA 1
ATOM 1020 C C . GLU A 1 129 ? -3.144 -11.163 3.697 1.00 98.62 129 GLU A C 1
ATOM 1022 O O . GLU A 1 129 ? -2.457 -11.736 2.857 1.00 98.62 129 GLU A O 1
ATOM 1027 N N . ILE A 1 130 ? -2.824 -9.953 4.180 1.00 98.38 130 ILE A N 1
ATOM 1028 C CA . ILE A 1 130 ? -1.566 -9.278 3.820 1.00 98.38 130 ILE A CA 1
ATOM 1029 C C . ILE A 1 130 ? -0.373 -10.112 4.294 1.00 98.38 130 ILE A C 1
ATOM 1031 O O . ILE A 1 130 ? 0.519 -10.379 3.500 1.00 98.38 130 ILE A O 1
ATOM 1035 N N . ILE A 1 131 ? -0.363 -10.536 5.562 1.00 97.62 131 ILE A N 1
ATOM 1036 C CA . ILE A 1 131 ? 0.731 -11.333 6.142 1.00 97.62 131 ILE A CA 1
ATOM 1037 C C . ILE A 1 131 ? 0.957 -12.623 5.349 1.00 97.62 131 ILE A C 1
ATOM 1039 O O . ILE A 1 131 ? 2.097 -12.958 5.042 1.00 97.62 131 ILE A O 1
ATOM 1043 N N . ASP A 1 132 ? -0.125 -13.304 4.982 1.00 98.19 132 ASP A N 1
ATOM 1044 C CA . ASP A 1 132 ? -0.073 -14.598 4.298 1.00 98.19 132 ASP A CA 1
ATOM 1045 C C . ASP A 1 132 ? 0.436 -14.512 2.847 1.00 98.19 132 ASP A C 1
ATOM 1047 O O . ASP A 1 132 ? 0.799 -15.539 2.279 1.00 98.19 132 ASP A O 1
ATOM 1051 N N . HIS A 1 133 ? 0.430 -13.322 2.232 1.00 98.38 133 HIS A N 1
ATOM 1052 C CA . HIS A 1 133 ? 0.720 -13.149 0.800 1.00 98.38 133 HIS A CA 1
ATOM 1053 C C . HIS A 1 133 ? 1.756 -12.060 0.490 1.00 98.38 133 HIS A C 1
ATOM 1055 O O . HIS A 1 133 ? 2.019 -11.785 -0.682 1.00 98.38 133 HIS A O 1
ATOM 1061 N N . ILE A 1 134 ? 2.330 -11.390 1.496 1.00 97.69 134 ILE A N 1
ATOM 1062 C CA . ILE A 1 134 ? 3.290 -10.298 1.267 1.00 97.69 134 ILE A CA 1
ATOM 1063 C C . ILE A 1 134 ? 4.544 -10.779 0.532 1.00 97.69 134 ILE A C 1
ATOM 1065 O O . ILE A 1 134 ? 5.150 -10.026 -0.224 1.00 97.69 134 ILE A O 1
ATOM 1069 N N . ASP A 1 135 ? 4.913 -12.045 0.723 1.00 97.19 135 ASP A N 1
ATOM 1070 C CA . ASP A 1 135 ? 6.061 -12.684 0.092 1.00 97.19 135 ASP A CA 1
ATOM 1071 C C . ASP A 1 135 ? 5.875 -12.874 -1.418 1.00 97.19 135 ASP A C 1
ATOM 1073 O O . ASP A 1 135 ? 6.856 -13.080 -2.126 1.00 97.19 135 ASP A O 1
ATOM 1077 N N . GLN A 1 136 ? 4.647 -12.776 -1.929 1.00 97.94 136 GLN A N 1
ATOM 1078 C CA . GLN A 1 136 ? 4.326 -12.852 -3.356 1.00 97.94 136 GLN A CA 1
ATOM 1079 C C . GLN A 1 136 ? 4.517 -11.511 -4.074 1.00 97.94 136 GLN A C 1
ATOM 1081 O O . GLN A 1 136 ? 4.362 -11.459 -5.292 1.00 97.94 136 GLN A O 1
ATOM 1086 N N . ILE A 1 137 ? 4.824 -10.435 -3.344 1.00 98.31 137 ILE A N 1
ATOM 1087 C CA . ILE A 1 137 ? 4.898 -9.070 -3.869 1.00 98.31 137 ILE A CA 1
ATOM 1088 C C . ILE A 1 137 ? 6.343 -8.571 -3.843 1.00 98.31 137 ILE A C 1
ATOM 1090 O O . ILE A 1 137 ? 7.013 -8.625 -2.812 1.00 98.31 137 ILE A O 1
ATOM 1094 N N . GLU A 1 138 ? 6.791 -8.000 -4.957 1.00 97.69 138 GLU A N 1
ATOM 1095 C CA . GLU A 1 138 ? 8.067 -7.299 -5.068 1.00 97.69 138 GLU A CA 1
ATOM 1096 C C . GLU A 1 138 ? 7.837 -5.816 -5.369 1.00 97.69 138 GLU A C 1
ATOM 1098 O O . GLU A 1 138 ? 7.099 -5.449 -6.289 1.00 97.69 138 GLU A O 1
ATOM 1103 N N . LEU A 1 139 ? 8.488 -4.946 -4.588 1.00 97.12 139 LEU A N 1
ATOM 1104 C CA . LEU A 1 139 ? 8.531 -3.516 -4.889 1.00 97.12 139 LEU A CA 1
ATOM 1105 C C . LEU A 1 139 ? 9.734 -3.227 -5.773 1.00 97.12 139 LEU A C 1
ATOM 1107 O O . LEU A 1 139 ? 10.881 -3.354 -5.341 1.00 97.12 139 LEU A O 1
ATOM 1111 N N . MET A 1 140 ? 9.457 -2.815 -7.001 1.00 97.25 140 MET A N 1
ATOM 1112 C CA . MET A 1 140 ? 10.455 -2.746 -8.052 1.00 97.25 140 MET A CA 1
ATOM 1113 C C . MET A 1 140 ? 11.176 -1.405 -8.083 1.00 97.25 140 MET A C 1
ATOM 1115 O O . MET A 1 140 ? 10.582 -0.328 -7.958 1.00 97.25 140 MET A O 1
ATOM 1119 N N . ALA A 1 141 ? 12.480 -1.466 -8.319 1.00 95.94 141 ALA A N 1
ATOM 1120 C CA . ALA A 1 141 ? 13.291 -0.309 -8.634 1.00 95.94 141 ALA A CA 1
ATOM 1121 C C . ALA A 1 141 ? 12.926 0.234 -10.022 1.00 95.94 141 ALA A C 1
ATOM 1123 O O . ALA A 1 141 ? 12.619 -0.509 -10.952 1.00 95.94 141 ALA A O 1
ATOM 1124 N N . ASP A 1 142 ? 13.064 1.547 -10.194 1.00 95.50 142 ASP A N 1
ATOM 1125 C CA . ASP A 1 142 ? 12.717 2.250 -11.435 1.00 95.50 142 ASP A CA 1
ATOM 1126 C C . ASP A 1 142 ? 13.647 1.935 -12.625 1.00 95.50 142 ASP A C 1
ATOM 1128 O O . ASP A 1 142 ? 13.490 2.473 -13.717 1.00 95.50 142 ASP A O 1
ATOM 1132 N N . LYS A 1 143 ? 14.665 1.089 -12.443 1.00 95.06 143 LYS A N 1
ATOM 1133 C CA . LYS A 1 143 ? 15.694 0.798 -13.451 1.00 95.06 143 LYS A CA 1
ATOM 1134 C C . LYS A 1 143 ? 15.083 0.273 -14.755 1.00 95.06 143 LYS A C 1
ATOM 1136 O O . LYS A 1 143 ? 15.300 0.866 -15.814 1.00 95.06 143 LYS A O 1
ATOM 1141 N N . HIS A 1 144 ? 14.253 -0.763 -14.652 1.00 93.88 144 HIS A N 1
ATOM 1142 C CA . HIS A 1 144 ? 13.636 -1.455 -15.794 1.00 93.88 144 HIS A CA 1
ATOM 1143 C C . HIS A 1 144 ? 12.158 -1.114 -15.995 1.00 93.88 144 HIS A C 1
ATOM 1145 O O . HIS A 1 144 ? 11.493 -1.741 -16.811 1.00 93.88 144 HIS A O 1
ATOM 1151 N N . SER A 1 145 ? 11.649 -0.107 -15.283 1.00 95.50 145 SER A N 1
ATOM 1152 C CA . SER A 1 145 ? 10.260 0.326 -15.416 1.00 95.50 145 SER A CA 1
ATOM 1153 C C . SER A 1 145 ? 9.949 0.834 -16.827 1.00 95.50 145 SER A C 1
ATOM 1155 O O . SER A 1 145 ? 10.747 1.563 -17.439 1.00 95.50 145 SER A O 1
ATOM 1157 N N . LEU A 1 146 ? 8.757 0.485 -17.309 1.00 94.94 146 LEU A N 1
ATOM 1158 C CA . LEU A 1 146 ? 8.176 0.960 -18.560 1.00 94.94 146 LEU A CA 1
ATOM 1159 C C . LEU A 1 146 ? 7.892 2.464 -18.490 1.00 94.94 146 LEU A C 1
ATOM 1161 O O . LEU A 1 146 ? 8.139 3.187 -19.457 1.00 94.94 146 LEU A O 1
ATOM 1165 N N . ARG A 1 147 ? 7.428 2.954 -17.333 1.00 92.75 147 ARG A N 1
ATOM 1166 C CA . ARG A 1 147 ? 7.267 4.386 -17.049 1.00 92.75 147 ARG A CA 1
ATOM 1167 C C . ARG A 1 147 ? 8.106 4.767 -15.841 1.00 92.75 147 ARG A C 1
ATOM 1169 O O . ARG A 1 147 ? 8.025 4.126 -14.800 1.00 92.75 147 ARG A O 1
ATOM 1176 N N . LYS A 1 148 ? 8.888 5.841 -15.979 1.00 93.25 148 LYS A N 1
ATOM 1177 C CA . LYS A 1 148 ? 9.803 6.285 -14.925 1.00 93.25 148 LYS A CA 1
ATOM 1178 C C . LYS A 1 148 ? 9.058 6.933 -13.762 1.00 93.25 148 LYS A C 1
ATOM 1180 O O . LYS A 1 148 ? 8.353 7.921 -13.958 1.00 93.25 148 LYS A O 1
ATOM 1185 N N . TYR A 1 149 ? 9.271 6.405 -12.561 1.00 91.69 149 TYR A N 1
ATOM 1186 C CA . TYR A 1 149 ? 8.711 6.893 -11.297 1.00 91.69 149 TYR A CA 1
ATOM 1187 C C . TYR A 1 149 ? 9.774 7.293 -10.261 1.00 91.69 149 TYR A C 1
ATOM 1189 O O . TYR A 1 149 ? 9.438 7.755 -9.169 1.00 91.69 149 TYR A O 1
ATOM 1197 N N . GLY A 1 150 ? 11.059 7.179 -10.602 1.00 90.75 150 GLY A N 1
ATOM 1198 C CA . GLY A 1 150 ? 12.170 7.592 -9.755 1.00 90.75 150 GLY A CA 1
ATOM 1199 C C . GLY A 1 150 ? 12.329 6.755 -8.485 1.00 90.75 150 GLY A C 1
ATOM 1200 O O . GLY A 1 150 ? 11.873 5.619 -8.377 1.00 90.75 150 GLY A O 1
ATOM 1201 N N . HIS A 1 151 ? 13.025 7.324 -7.502 1.00 83.12 151 HIS A N 1
ATOM 1202 C CA . HIS A 1 151 ? 13.300 6.646 -6.240 1.00 83.12 151 HIS A CA 1
ATOM 1203 C C . HIS A 1 151 ? 12.188 6.931 -5.226 1.00 83.12 151 HIS A C 1
ATOM 1205 O O . HIS A 1 151 ? 12.144 8.007 -4.625 1.00 83.12 151 HIS A O 1
ATOM 1211 N N . SER A 1 152 ? 11.277 5.972 -5.060 1.00 81.00 152 SER A N 1
ATOM 1212 C CA . SER A 1 152 ? 10.169 6.078 -4.113 1.00 81.00 152 SER A CA 1
ATOM 1213 C C . SER A 1 152 ? 10.510 5.359 -2.811 1.00 81.00 152 SER A C 1
ATOM 1215 O O . SER A 1 152 ? 10.671 4.141 -2.785 1.00 81.00 152 SER A O 1
ATOM 1217 N N . GLU A 1 153 ? 10.634 6.132 -1.734 1.00 86.44 153 GLU A N 1
ATOM 1218 C CA . GLU A 1 153 ? 10.955 5.625 -0.402 1.00 86.44 153 GLU A CA 1
ATOM 1219 C C . GLU A 1 153 ? 9.720 5.661 0.488 1.00 86.44 153 GLU A C 1
ATOM 1221 O O . GLU A 1 153 ? 9.349 6.711 1.029 1.00 86.44 153 GLU A O 1
ATOM 1226 N N . LEU A 1 154 ? 9.070 4.511 0.629 1.00 91.19 154 LEU A N 1
ATOM 1227 C CA . LEU A 1 154 ? 7.781 4.400 1.296 1.00 91.19 154 LEU A CA 1
ATOM 1228 C C . LEU A 1 154 ? 7.779 3.251 2.295 1.00 91.19 154 LEU A C 1
ATOM 1230 O O . LEU A 1 154 ? 8.381 2.205 2.077 1.00 91.19 154 LEU A O 1
ATOM 1234 N N . HIS A 1 155 ? 7.046 3.453 3.378 1.00 92.50 155 HIS A N 1
ATOM 1235 C CA . HIS A 1 155 ? 6.596 2.380 4.251 1.00 92.50 155 HIS A CA 1
ATOM 1236 C C . HIS A 1 155 ? 5.104 2.542 4.504 1.00 92.50 155 HIS A C 1
ATOM 1238 O O . HIS A 1 155 ? 4.512 3.594 4.225 1.00 92.50 155 HIS A O 1
ATOM 1244 N N . PHE A 1 156 ? 4.486 1.485 5.007 1.00 94.50 156 PHE A N 1
ATOM 1245 C CA . PHE A 1 156 ? 3.040 1.408 5.071 1.00 94.50 156 PHE A CA 1
ATOM 1246 C C . PHE A 1 156 ? 2.597 0.968 6.451 1.00 94.50 156 PHE A C 1
ATOM 1248 O O . PHE A 1 156 ? 3.301 0.264 7.173 1.00 94.50 156 PHE A O 1
ATOM 1255 N N . VAL A 1 157 ? 1.393 1.383 6.803 1.00 95.06 157 VAL A N 1
ATOM 1256 C CA . VAL A 1 157 ? 0.664 0.858 7.949 1.00 95.06 157 VAL A CA 1
ATOM 1257 C C . VAL A 1 157 ? -0.648 0.296 7.444 1.00 95.06 157 VAL A C 1
ATOM 1259 O O . VAL A 1 157 ? -1.309 0.923 6.616 1.00 95.06 157 VAL A O 1
ATOM 1262 N N . ALA A 1 158 ? -1.017 -0.877 7.945 1.00 96.44 158 ALA A N 1
ATOM 1263 C CA . ALA A 1 158 ? -2.321 -1.463 7.698 1.00 96.44 158 ALA A CA 1
ATOM 1264 C C . ALA A 1 158 ? -2.999 -1.809 9.020 1.00 96.44 158 ALA A C 1
ATOM 1266 O O . ALA A 1 158 ? -2.347 -2.281 9.952 1.00 96.44 158 ALA A O 1
ATOM 1267 N N . CYS A 1 159 ? -4.308 -1.589 9.092 1.00 95.88 159 CYS A N 1
ATOM 1268 C CA . CYS A 1 159 ? -5.138 -2.072 10.185 1.00 95.88 159 CYS A CA 1
ATOM 1269 C C . CYS A 1 159 ? -6.462 -2.613 9.661 1.00 95.88 159 CYS A C 1
ATOM 1271 O O . CYS A 1 159 ? -6.936 -2.192 8.607 1.00 95.88 159 CYS A O 1
ATOM 1273 N N . ASP A 1 160 ? -7.096 -3.503 10.413 1.00 95.88 160 ASP A N 1
ATOM 1274 C CA . ASP A 1 160 ? -8.416 -4.013 10.057 1.00 95.88 160 ASP A CA 1
ATOM 1275 C C . ASP A 1 160 ? -9.412 -3.951 11.224 1.00 95.88 160 ASP A C 1
ATOM 1277 O O . ASP A 1 160 ? -9.133 -3.470 12.328 1.00 95.88 160 ASP A O 1
ATOM 1281 N N . ARG A 1 161 ? -10.618 -4.463 10.974 1.00 94.25 161 ARG A N 1
ATOM 1282 C CA . ARG A 1 161 ? -11.722 -4.486 11.941 1.00 94.25 161 ARG A CA 1
ATOM 1283 C C . ARG A 1 161 ? -11.431 -5.286 13.210 1.00 94.25 161 ARG A C 1
ATOM 1285 O O . ARG A 1 161 ? -12.137 -5.090 14.192 1.00 94.25 161 ARG A O 1
ATOM 1292 N N . THR A 1 162 ? -10.426 -6.162 13.215 1.00 93.44 162 THR A N 1
ATOM 1293 C CA . THR A 1 162 ? -10.001 -6.885 14.424 1.00 93.44 162 THR A CA 1
ATOM 1294 C C . THR A 1 162 ? -9.176 -6.003 15.358 1.00 93.44 162 THR A C 1
ATOM 1296 O O . THR A 1 162 ? -9.0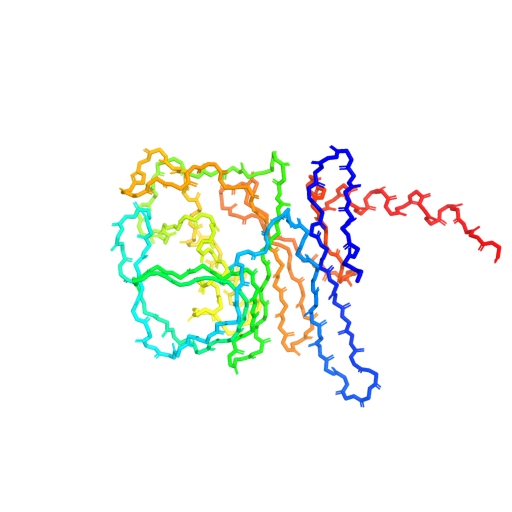32 -6.327 16.531 1.00 93.44 162 THR A O 1
ATOM 1299 N N . GLY A 1 163 ? -8.662 -4.875 14.857 1.00 90.38 163 GLY A N 1
ATOM 1300 C CA . GLY A 1 163 ? -7.783 -3.974 15.605 1.00 90.38 163 GLY A CA 1
ATOM 1301 C C . GLY A 1 163 ? -6.316 -4.363 15.501 1.00 90.38 163 GLY A C 1
ATOM 1302 O O . GLY A 1 163 ? -5.472 -3.706 16.103 1.00 90.38 163 GLY A O 1
ATOM 1303 N N . ARG A 1 164 ? -5.996 -5.403 14.721 1.00 93.12 164 ARG A N 1
ATOM 1304 C CA . ARG A 1 164 ? -4.616 -5.727 14.366 1.00 93.12 164 ARG A CA 1
ATOM 1305 C C . ARG A 1 164 ? -4.029 -4.616 13.516 1.00 93.12 164 ARG A C 1
ATOM 1307 O O . ARG A 1 164 ? -4.698 -4.084 12.631 1.00 93.12 164 ARG A O 1
ATOM 1314 N N . ILE A 1 165 ? -2.771 -4.294 13.795 1.00 92.69 165 ILE A N 1
ATOM 1315 C CA . ILE A 1 165 ? -2.009 -3.264 13.099 1.00 92.69 165 ILE A CA 1
ATOM 1316 C C . ILE A 1 165 ? -0.658 -3.853 12.724 1.00 92.69 165 ILE A C 1
ATOM 1318 O O . ILE A 1 165 ? 0.035 -4.422 13.569 1.00 92.69 165 ILE A O 1
ATOM 1322 N N . ILE A 1 166 ? -0.271 -3.664 11.469 1.00 94.56 166 ILE A N 1
ATOM 1323 C CA . ILE A 1 166 ? 1.059 -4.010 10.976 1.00 94.56 166 ILE A CA 1
ATOM 1324 C C . ILE A 1 166 ? 1.734 -2.797 10.360 1.00 94.56 166 ILE A C 1
ATOM 1326 O O . ILE A 1 166 ? 1.080 -1.912 9.802 1.00 94.56 166 ILE A O 1
ATOM 1330 N N . VAL A 1 167 ? 3.057 -2.777 10.462 1.00 93.31 167 VAL A N 1
ATOM 1331 C CA . VAL A 1 167 ? 3.926 -1.925 9.657 1.00 93.31 167 VAL A CA 1
ATOM 1332 C C . VAL A 1 167 ? 4.533 -2.800 8.566 1.00 93.31 167 VAL A C 1
ATOM 1334 O O . VAL A 1 167 ? 4.977 -3.910 8.845 1.00 93.31 167 VAL A O 1
ATOM 1337 N N . VAL A 1 168 ? 4.527 -2.300 7.336 1.00 94.56 168 VAL A N 1
ATOM 1338 C CA . VAL A 1 168 ? 5.119 -2.957 6.170 1.00 94.56 168 VAL A CA 1
ATOM 1339 C C . VAL A 1 168 ? 6.300 -2.102 5.726 1.00 94.56 168 VAL A C 1
ATOM 1341 O O . VAL A 1 168 ? 6.115 -0.982 5.237 1.00 94.56 168 VAL A O 1
ATOM 1344 N N . GLU A 1 169 ? 7.511 -2.607 5.947 1.00 92.88 169 GLU A N 1
ATOM 1345 C CA . GLU A 1 169 ? 8.768 -1.921 5.654 1.00 92.88 169 GLU A CA 1
ATOM 1346 C C . GLU A 1 169 ? 9.520 -2.675 4.542 1.00 92.88 169 GLU A C 1
ATOM 1348 O O . GLU A 1 169 ? 9.968 -3.805 4.742 1.00 92.88 169 GLU A O 1
ATOM 1353 N N . PRO A 1 170 ? 9.700 -2.081 3.349 1.00 93.06 170 PRO A N 1
ATOM 1354 C CA . PRO A 1 170 ? 10.428 -2.723 2.256 1.00 93.06 170 PRO A CA 1
ATOM 1355 C C . PRO A 1 170 ? 11.942 -2.594 2.459 1.00 93.06 170 PRO A C 1
ATOM 1357 O O . PRO A 1 170 ? 12.636 -1.995 1.651 1.00 93.06 170 PRO A O 1
ATOM 1360 N N . VAL A 1 171 ? 12.464 -3.099 3.577 1.00 91.25 171 VAL A N 1
ATOM 1361 C CA . VAL A 1 171 ? 13.894 -3.039 3.953 1.00 91.25 171 VAL A CA 1
ATOM 1362 C C . VAL A 1 171 ? 14.673 -4.281 3.507 1.00 91.25 171 VAL A C 1
ATOM 1364 O O . VAL A 1 171 ? 15.911 -4.292 3.508 1.00 91.25 171 VAL A O 1
ATOM 1367 N N . THR A 1 172 ? 13.942 -5.323 3.120 1.00 90.69 172 THR A N 1
ATOM 1368 C CA . THR A 1 172 ? 14.400 -6.621 2.619 1.00 90.69 172 THR A CA 1
ATOM 1369 C C . THR A 1 172 ? 13.488 -7.084 1.481 1.00 90.69 172 THR A C 1
ATOM 1371 O O . THR A 1 172 ? 12.39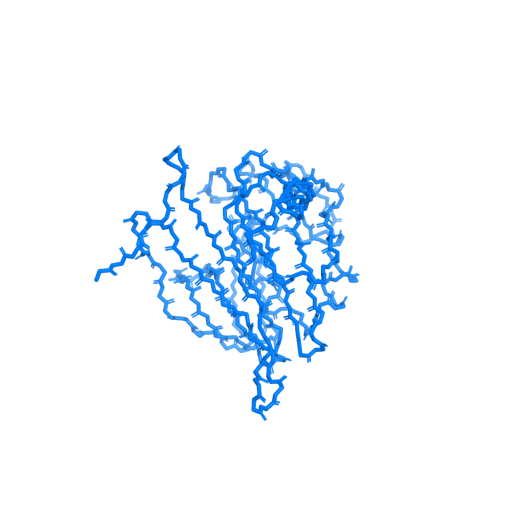2 -6.553 1.307 1.00 90.69 172 THR A O 1
ATOM 1374 N N . SER A 1 173 ? 13.941 -8.088 0.725 1.00 87.62 173 SER A N 1
ATOM 1375 C CA . SER A 1 173 ? 13.079 -8.931 -0.109 1.00 87.62 173 SER A CA 1
ATOM 1376 C C . SER A 1 173 ? 13.191 -10.369 0.425 1.00 87.62 173 SER A C 1
ATOM 1378 O O . SER A 1 173 ? 14.319 -10.873 0.489 1.00 87.62 173 SER A O 1
ATOM 1380 N N . PRO A 1 174 ? 12.098 -11.003 0.897 1.00 92.56 174 PRO A N 1
ATOM 1381 C CA . PRO A 1 174 ? 10.724 -10.486 0.943 1.00 92.56 174 PRO A CA 1
ATOM 1382 C C . PRO A 1 174 ? 10.560 -9.275 1.883 1.00 92.56 174 PRO A C 1
ATOM 1384 O O . PRO A 1 174 ? 11.399 -9.037 2.758 1.00 92.56 174 PRO A O 1
ATOM 1387 N N . ILE A 1 175 ? 9.488 -8.504 1.668 1.00 95.50 175 ILE A N 1
ATOM 1388 C CA . ILE A 1 175 ? 9.157 -7.286 2.429 1.00 95.50 175 ILE A CA 1
ATOM 1389 C C . ILE A 1 175 ? 8.969 -7.633 3.913 1.00 95.50 175 ILE A C 1
ATOM 1391 O O . ILE A 1 175 ? 8.295 -8.607 4.251 1.00 95.50 175 ILE A O 1
ATOM 1395 N N . GLU A 1 176 ? 9.537 -6.825 4.807 1.00 94.25 176 GLU A N 1
ATOM 1396 C CA . GLU A 1 176 ? 9.425 -7.040 6.248 1.00 94.25 176 GLU A CA 1
ATOM 1397 C C . GLU A 1 176 ? 8.046 -6.597 6.762 1.00 94.25 176 GLU A C 1
ATOM 1399 O O . GLU A 1 176 ? 7.571 -5.494 6.469 1.00 94.25 176 GLU A O 1
ATOM 1404 N N . ILE A 1 177 ? 7.414 -7.456 7.566 1.00 94.06 177 ILE A N 1
ATOM 1405 C CA . ILE A 1 177 ? 6.212 -7.123 8.332 1.00 94.06 177 ILE A CA 1
ATOM 1406 C C . ILE A 1 177 ? 6.556 -7.077 9.813 1.00 94.06 177 ILE A C 1
ATOM 1408 O O . ILE A 1 177 ? 7.086 -8.034 10.375 1.00 94.06 177 ILE A O 1
ATOM 1412 N N . ILE A 1 178 ? 6.156 -5.986 10.460 1.00 91.19 178 ILE A N 1
ATOM 1413 C CA . ILE A 1 178 ? 6.301 -5.790 11.897 1.00 91.19 178 ILE A CA 1
ATOM 1414 C C . ILE A 1 178 ? 4.906 -5.687 12.517 1.00 91.19 178 ILE A C 1
ATOM 1416 O O . ILE A 1 178 ? 4.155 -4.744 12.244 1.00 91.19 178 ILE A O 1
ATOM 1420 N N . GLU A 1 179 ? 4.546 -6.645 13.374 1.00 86.94 179 GLU A N 1
ATOM 1421 C CA . GLU A 1 179 ? 3.300 -6.583 14.145 1.00 86.94 179 GLU A CA 1
ATOM 1422 C C . GLU A 1 179 ? 3.391 -5.547 15.268 1.00 86.94 179 GLU A C 1
ATOM 1424 O O . GLU A 1 179 ? 4.379 -5.470 16.003 1.00 86.94 179 GLU A O 1
ATOM 1429 N N . LYS A 1 180 ? 2.341 -4.734 15.422 1.00 70.44 180 LYS A N 1
ATOM 1430 C CA . LYS A 1 180 ? 2.382 -3.557 16.287 1.00 70.44 180 LYS A CA 1
ATOM 1431 C C . LYS A 1 180 ? 1.184 -3.453 17.214 1.00 70.44 180 LYS A C 1
ATOM 1433 O O . LYS A 1 180 ? 0.038 -3.565 16.801 1.00 70.44 180 LYS A O 1
ATOM 1438 N N . HIS A 1 181 ? 1.480 -3.084 18.458 1.00 61.16 181 HIS A N 1
ATOM 1439 C CA . HIS A 1 181 ? 0.487 -2.847 19.510 1.00 61.16 181 HIS A CA 1
ATOM 1440 C C . HIS A 1 181 ? 0.340 -1.354 19.879 1.00 61.16 181 HIS A C 1
ATOM 1442 O O . HIS A 1 181 ? -0.641 -0.963 20.497 1.00 61.16 181 HIS A O 1
ATOM 1448 N N . LEU A 1 182 ? 1.301 -0.499 19.494 1.00 65.56 182 LEU A N 1
ATOM 1449 C CA . LEU A 1 182 ? 1.396 0.909 19.932 1.00 65.56 182 LEU A CA 1
ATOM 1450 C C . LEU A 1 182 ? 0.571 1.916 19.110 1.00 65.56 182 LEU A C 1
ATOM 1452 O O . LEU A 1 182 ? 0.484 3.077 19.492 1.00 65.56 182 LEU A O 1
ATOM 1456 N N . GLY A 1 183 ? 0.005 1.515 17.968 1.00 73.25 183 GLY A N 1
ATOM 1457 C CA . GLY A 1 183 ? -0.918 2.352 17.187 1.00 73.25 183 GLY A CA 1
ATOM 1458 C C . GLY A 1 183 ? -0.361 3.639 16.547 1.00 73.25 183 GLY A C 1
ATOM 1459 O O . GLY A 1 183 ? -1.127 4.357 15.922 1.00 73.25 183 GLY A O 1
ATOM 1460 N N . ILE A 1 184 ? 0.933 3.966 16.656 1.00 78.38 184 ILE A N 1
ATOM 1461 C CA . ILE A 1 184 ? 1.505 5.237 16.146 1.00 78.38 184 ILE A CA 1
ATOM 1462 C C . ILE A 1 184 ? 2.693 4.982 15.217 1.00 78.38 184 ILE A C 1
ATOM 1464 O O . ILE A 1 184 ? 3.653 4.362 15.664 1.00 78.38 184 ILE A O 1
ATOM 1468 N N . LEU A 1 185 ? 2.690 5.474 13.971 1.00 74.31 185 LEU A N 1
ATOM 1469 C CA . LEU A 1 185 ? 3.817 5.380 13.016 1.00 74.31 185 LEU A CA 1
ATOM 1470 C C . LEU A 1 185 ? 4.194 6.762 12.453 1.00 74.31 185 LEU A C 1
ATOM 1472 O O . LEU A 1 185 ? 3.316 7.554 12.134 1.00 74.31 185 LEU A O 1
ATOM 1476 N N . THR A 1 186 ? 5.490 7.038 12.305 1.00 77.00 186 THR A N 1
ATOM 1477 C CA . THR A 1 186 ? 6.031 8.274 11.693 1.00 77.00 186 THR A CA 1
ATOM 1478 C C . THR A 1 186 ? 7.144 7.944 10.691 1.00 77.00 186 THR A C 1
ATOM 1480 O O . THR A 1 186 ? 7.437 6.775 10.485 1.00 77.00 186 THR A O 1
ATOM 1483 N N . ASN A 1 187 ? 7.840 8.946 10.149 1.00 67.00 187 ASN A N 1
ATOM 1484 C CA . ASN A 1 187 ? 8.828 8.802 9.067 1.00 67.00 187 ASN A CA 1
ATOM 1485 C C . ASN A 1 187 ? 10.259 8.379 9.482 1.00 67.00 187 ASN A C 1
ATOM 1487 O O . ASN A 1 187 ? 11.158 8.357 8.640 1.00 67.00 187 ASN A O 1
ATOM 1491 N N . SER A 1 188 ? 10.536 8.125 10.769 1.00 61.28 188 SER A N 1
ATOM 1492 C CA . SER A 1 188 ? 11.910 7.798 11.206 1.00 61.28 188 SER A CA 1
ATOM 1493 C C . SER A 1 188 ? 12.378 6.454 10.644 1.00 61.28 188 SER A C 1
ATOM 1495 O O . SER A 1 188 ? 11.610 5.495 10.668 1.00 61.28 188 SER A O 1
ATOM 1497 N N . ASN A 1 189 ? 13.655 6.373 10.245 1.00 60.91 189 ASN A N 1
ATOM 1498 C CA . ASN A 1 189 ? 14.294 5.144 9.764 1.00 60.91 189 ASN A CA 1
ATOM 1499 C C . ASN A 1 189 ? 14.060 3.990 10.736 1.00 60.91 189 ASN A C 1
ATOM 1501 O O . ASN A 1 189 ? 14.535 4.063 11.871 1.00 60.91 189 ASN A O 1
ATOM 1505 N N . HIS A 1 190 ? 13.415 2.943 10.233 1.00 64.38 190 HIS A N 1
ATOM 1506 C CA . HIS A 1 190 ? 12.996 1.731 10.927 1.00 64.38 190 HIS A CA 1
ATOM 1507 C C . HIS A 1 190 ? 12.131 1.969 12.164 1.00 64.38 190 HIS A C 1
ATOM 1509 O O . HIS A 1 190 ? 12.486 2.710 13.091 1.00 64.38 190 HIS A O 1
ATOM 1515 N N . PHE A 1 191 ? 11.000 1.279 12.224 1.00 64.94 191 PHE A N 1
ATOM 1516 C CA . PHE A 1 191 ? 10.100 1.376 13.363 1.00 64.94 191 PHE A CA 1
ATOM 1517 C C . PHE A 1 191 ? 10.780 1.067 14.714 1.00 64.94 191 PHE A C 1
ATOM 1519 O O . PHE A 1 191 ? 10.546 1.784 15.690 1.00 64.94 191 PHE A O 1
ATOM 1526 N N . ASP A 1 192 ? 11.712 0.114 14.766 1.00 67.81 192 ASP A N 1
ATOM 1527 C CA . ASP A 1 192 ? 12.453 -0.235 15.989 1.00 67.81 192 ASP A CA 1
ATOM 1528 C C . ASP A 1 192 ? 13.212 0.945 16.603 1.00 67.81 192 ASP A C 1
ATOM 1530 O O . ASP A 1 192 ? 13.308 1.080 17.825 1.00 67.81 192 ASP A O 1
ATOM 1534 N N . ARG A 1 193 ? 13.709 1.873 15.774 1.00 68.38 193 ARG A N 1
ATOM 1535 C CA . ARG A 1 193 ? 14.361 3.086 16.286 1.00 68.38 193 ARG A CA 1
ATOM 1536 C C . ARG A 1 193 ? 13.363 4.042 16.931 1.00 68.38 193 ARG A C 1
ATOM 1538 O O . ARG A 1 193 ? 13.742 4.774 17.845 1.00 68.38 193 ARG A O 1
ATOM 1545 N N . GLN A 1 194 ? 12.113 4.064 16.463 1.00 70.69 194 GLN A N 1
ATOM 1546 C CA . GLN A 1 194 ? 11.042 4.853 17.081 1.00 70.69 194 GLN A CA 1
ATOM 1547 C C . GLN A 1 194 ? 10.731 4.304 18.476 1.00 70.69 194 GLN A C 1
ATOM 1549 O O . GLN A 1 194 ? 10.674 5.078 19.433 1.00 70.69 194 GLN A O 1
ATOM 1554 N N . ILE A 1 195 ? 10.640 2.977 18.607 1.00 72.12 195 ILE A N 1
ATOM 1555 C CA . ILE A 1 195 ? 10.442 2.299 19.895 1.00 72.12 195 ILE A CA 1
ATOM 1556 C C . ILE A 1 195 ? 11.609 2.555 20.851 1.00 72.12 195 ILE A C 1
ATOM 1558 O O . ILE A 1 195 ? 11.393 3.050 21.953 1.00 72.12 195 ILE A O 1
ATOM 1562 N N . ALA A 1 196 ? 12.851 2.348 20.409 1.00 72.62 196 ALA A N 1
ATOM 1563 C CA . ALA A 1 196 ? 14.033 2.573 21.245 1.00 72.62 196 ALA A CA 1
ATOM 1564 C C . ALA A 1 196 ? 14.178 4.034 21.724 1.00 72.62 196 ALA A C 1
ATOM 1566 O O . ALA A 1 196 ? 14.818 4.314 22.741 1.00 72.62 196 ALA A O 1
ATOM 1567 N N . ARG A 1 197 ? 13.612 5.004 20.991 1.00 74.56 197 ARG A N 1
ATOM 1568 C CA . ARG A 1 197 ? 13.549 6.405 21.437 1.00 74.56 197 ARG A CA 1
ATOM 1569 C C . ARG A 1 197 ? 12.484 6.616 22.507 1.00 74.56 197 ARG A C 1
ATOM 1571 O O . ARG A 1 197 ? 12.739 7.400 23.417 1.00 74.56 197 ARG A O 1
ATOM 1578 N N . LEU A 1 198 ? 11.342 5.933 22.423 1.00 73.25 198 LEU A N 1
ATOM 1579 C CA . LEU A 1 198 ? 10.258 6.041 23.402 1.00 73.25 198 LEU A CA 1
ATOM 1580 C C . LEU A 1 198 ? 10.728 5.664 24.817 1.00 73.25 198 LEU A C 1
ATOM 1582 O O . LEU A 1 198 ? 10.392 6.365 25.772 1.00 73.25 198 LEU A O 1
ATOM 1586 N N . ASP A 1 199 ? 11.588 4.651 24.943 1.00 70.62 199 ASP A N 1
ATOM 1587 C CA . ASP A 1 199 ? 12.172 4.227 26.227 1.00 70.62 199 ASP A CA 1
ATOM 1588 C C . ASP A 1 199 ? 12.874 5.371 26.976 1.00 70.62 199 ASP A C 1
ATOM 1590 O O . ASP A 1 199 ? 12.814 5.461 28.203 1.00 70.62 199 ASP A O 1
ATOM 1594 N N . LYS A 1 200 ? 13.481 6.313 26.244 1.00 72.69 200 LYS A N 1
ATOM 1595 C CA . LYS A 1 200 ? 14.148 7.484 26.837 1.00 72.69 200 LYS A CA 1
ATOM 1596 C C . LYS A 1 200 ? 13.166 8.486 27.443 1.00 72.69 200 LYS A C 1
ATOM 1598 O O . LYS A 1 200 ? 13.540 9.220 28.353 1.00 72.69 200 LYS A O 1
ATOM 1603 N N . TYR A 1 201 ? 11.926 8.522 26.960 1.00 71.75 201 TYR A N 1
ATOM 1604 C CA . TYR A 1 201 ? 10.887 9.422 27.462 1.00 71.75 201 TYR A CA 1
ATOM 1605 C C . TYR A 1 201 ? 10.113 8.820 28.638 1.00 71.75 201 TYR A C 1
ATOM 1607 O O . TYR A 1 201 ? 9.627 9.569 29.479 1.00 71.75 201 TYR A O 1
ATOM 1615 N N . PHE A 1 202 ? 10.073 7.490 28.782 1.00 64.81 202 PHE A N 1
ATOM 1616 C CA . PHE A 1 202 ? 9.524 6.854 29.988 1.00 64.81 202 PHE A CA 1
ATOM 1617 C C . PHE A 1 202 ? 10.340 7.157 31.254 1.00 64.81 202 PHE A C 1
ATOM 1619 O O . PHE A 1 202 ? 9.783 7.185 32.353 1.00 64.81 202 PHE A O 1
ATOM 1626 N N . LEU A 1 203 ? 11.641 7.434 31.107 1.00 58.69 203 LEU A N 1
ATOM 1627 C CA . LEU A 1 203 ? 12.527 7.841 32.204 1.00 58.69 203 LEU A CA 1
ATOM 1628 C C . LEU A 1 203 ? 12.326 9.301 32.645 1.00 58.69 203 LEU A C 1
ATOM 1630 O O . LEU A 1 203 ? 12.753 9.677 33.736 1.00 58.69 203 LEU A O 1
ATOM 1634 N N . HIS A 1 204 ? 11.643 10.115 31.840 1.00 54.94 204 HIS A N 1
ATOM 1635 C CA . HIS A 1 204 ? 11.326 11.505 32.147 1.00 54.94 204 HIS A CA 1
ATOM 1636 C C . HIS A 1 204 ? 9.815 11.670 32.283 1.00 54.94 204 HIS A C 1
ATOM 1638 O O . HIS A 1 204 ? 9.136 12.143 31.375 1.00 54.94 204 HIS A O 1
ATOM 1644 N N . ARG A 1 205 ? 9.276 11.289 33.445 1.00 54.03 205 ARG A N 1
ATOM 1645 C CA . ARG A 1 205 ? 7.911 11.679 33.810 1.00 54.03 205 ARG A CA 1
ATOM 1646 C C . ARG A 1 205 ? 7.878 13.196 34.031 1.00 54.03 205 ARG A C 1
ATOM 1648 O O . ARG A 1 205 ? 8.629 13.674 34.884 1.00 54.03 205 ARG A O 1
ATOM 1655 N N . PRO A 1 206 ? 7.032 13.965 33.324 1.00 51.19 206 PRO A N 1
ATOM 1656 C CA . PRO A 1 206 ? 6.571 15.217 33.890 1.00 51.19 206 PRO A CA 1
ATOM 1657 C C . PRO A 1 206 ? 5.744 14.862 35.133 1.00 51.19 206 PRO A C 1
ATOM 1659 O O . PRO A 1 206 ? 4.976 13.901 35.105 1.00 51.19 206 PRO A O 1
ATOM 1662 N N . PHE A 1 207 ? 6.038 15.584 36.211 1.00 46.81 207 PHE A N 1
ATOM 1663 C CA . PHE A 1 207 ? 5.510 15.483 37.574 1.00 46.81 207 PHE A CA 1
ATOM 1664 C C . PHE A 1 207 ? 4.088 14.928 37.718 1.00 46.81 207 PHE A C 1
ATOM 1666 O O . PHE A 1 207 ? 3.186 15.412 36.999 1.00 46.81 207 PHE A O 1
#

InterPro domains:
  IPR029055 Nucleophile aminohydrolases, N-terminal [SSF56235] (13-201)
  IPR029132 Choloylglycine hydrolase/NAAA C-terminal [PF02275] (13-202)
  IPR052193 Peptidase C59 family enzymes [PTHR35527] (12-202)

Foldseek 3Di:
DDDQDDDPNDGKKKWFWDQDPPPRFIDIDIDDRDPDFPKDKDKDAFQQWAAAQAERDIDTFHWIKIAIFDDDDRDTFGQWIATPLFKIKHKAAAPPQADADADDDPQAAEHAPRCVRVCCRRPDNAPVRCVVCLLSYGHHDQPRGPHGDHDGGIKMWIHGRVRWIWIWTNNDRSIDIDTDDRRMDMRDHDPVVVVVVVVVVVVDDDD